Protein AF-A0AAD3TRL3-F1 (afdb_monomer_lite)

Structure (mmCIF, N/CA/C/O backbone):
data_AF-A0AAD3TRL3-F1
#
_entry.id   AF-A0AAD3TRL3-F1
#
loop_
_atom_site.group_PDB
_atom_site.id
_atom_site.type_symbol
_atom_site.label_atom_id
_atom_site.label_alt_id
_atom_site.label_comp_id
_atom_site.label_asym_id
_atom_site.label_entity_id
_atom_site.label_seq_id
_atom_site.pdbx_PDB_ins_code
_atom_site.Cartn_x
_atom_site.Cartn_y
_atom_site.Cartn_z
_atom_site.occupancy
_atom_site.B_iso_or_equiv
_atom_site.auth_seq_id
_atom_site.auth_comp_id
_atom_site.auth_asym_id
_atom_site.auth_atom_id
_atom_site.pdbx_PDB_model_num
ATOM 1 N N . MET A 1 1 ? -57.916 -30.148 56.563 1.00 37.44 1 MET A N 1
ATOM 2 C CA . MET A 1 1 ? -56.768 -29.322 56.987 1.00 37.44 1 MET A CA 1
ATOM 3 C C . MET A 1 1 ? -55.499 -30.075 56.604 1.00 37.44 1 MET A C 1
ATOM 5 O O . MET A 1 1 ? -55.131 -30.997 57.308 1.00 37.44 1 MET A O 1
ATOM 9 N N . PHE A 1 2 ? -54.925 -29.767 55.439 1.00 32.53 2 PHE A N 1
ATOM 10 C CA . PHE A 1 2 ? -53.615 -30.240 54.969 1.00 32.53 2 PHE A CA 1
ATOM 11 C C . PHE A 1 2 ? -53.083 -29.178 53.992 1.00 32.53 2 PHE A C 1
ATOM 13 O O . PHE A 1 2 ? -53.776 -28.822 53.044 1.00 32.53 2 PHE A O 1
ATOM 20 N N . ILE A 1 3 ? -51.896 -28.642 54.264 1.00 34.31 3 ILE A N 1
ATOM 21 C CA . ILE A 1 3 ? -51.102 -27.717 53.433 1.00 34.31 3 ILE A CA 1
ATOM 22 C C . ILE A 1 3 ? -49.631 -28.107 53.704 1.00 34.31 3 ILE A C 1
ATOM 24 O O . ILE A 1 3 ? -49.342 -28.392 54.867 1.00 34.31 3 ILE A O 1
ATOM 28 N N . PRO A 1 4 ? -48.658 -28.015 52.774 1.00 45.50 4 PRO A N 1
ATOM 29 C CA . PRO A 1 4 ? -48.630 -28.290 51.330 1.00 45.50 4 PRO A CA 1
ATOM 30 C C . PRO A 1 4 ? -47.420 -29.202 50.963 1.00 45.50 4 PRO A C 1
ATOM 32 O O . PRO A 1 4 ? -46.611 -29.558 51.814 1.00 45.50 4 PRO A O 1
ATOM 35 N N . LEU A 1 5 ? -47.205 -29.498 49.679 1.00 34.44 5 LEU A N 1
ATOM 36 C CA . LEU A 1 5 ? -45.853 -29.767 49.164 1.00 34.44 5 LEU A CA 1
ATOM 37 C C . LEU A 1 5 ? -45.704 -29.023 47.837 1.00 34.44 5 LEU A C 1
ATOM 39 O O . LEU A 1 5 ? -46.298 -29.387 46.826 1.00 34.44 5 LEU A O 1
ATOM 43 N N . ALA A 1 6 ? -44.978 -27.907 47.897 1.00 41.44 6 ALA A N 1
ATOM 44 C CA . ALA A 1 6 ? -44.606 -27.105 46.745 1.00 41.44 6 ALA A CA 1
ATOM 45 C C . ALA A 1 6 ? -43.582 -27.882 45.907 1.00 41.44 6 ALA A C 1
ATOM 47 O O . ALA A 1 6 ? -42.543 -28.301 46.419 1.00 41.44 6 ALA A O 1
ATOM 48 N N . ALA A 1 7 ? -43.884 -28.080 44.626 1.00 40.66 7 ALA A N 1
ATOM 49 C CA . ALA A 1 7 ? -42.923 -28.591 43.661 1.00 40.66 7 ALA A CA 1
ATOM 50 C C . ALA A 1 7 ? -41.837 -27.526 43.402 1.00 40.66 7 ALA A C 1
ATOM 52 O O . ALA A 1 7 ? -42.167 -26.339 43.303 1.00 40.66 7 ALA A O 1
ATOM 53 N N . PRO A 1 8 ? -40.554 -27.909 43.296 1.00 41.41 8 PRO A N 1
ATOM 54 C CA . PRO A 1 8 ? -39.487 -26.961 43.029 1.00 41.41 8 PRO A CA 1
ATOM 55 C C . PRO A 1 8 ? -39.583 -26.418 41.599 1.00 41.41 8 PRO A C 1
ATOM 57 O O . PRO A 1 8 ? -39.759 -27.159 40.632 1.00 41.41 8 PRO A O 1
ATOM 60 N N . LEU A 1 9 ? -39.440 -25.096 41.502 1.00 37.06 9 LEU A N 1
ATOM 61 C CA . LEU A 1 9 ? -39.221 -24.325 40.284 1.00 37.06 9 LEU A CA 1
ATOM 62 C C . LEU A 1 9 ? -38.060 -24.919 39.474 1.00 37.06 9 LEU A C 1
ATOM 64 O O . LEU A 1 9 ? -36.899 -24.790 39.858 1.00 37.06 9 LEU A O 1
ATOM 68 N N . MET A 1 10 ? -38.363 -25.507 38.319 1.00 36.47 10 MET A N 1
ATOM 69 C CA . MET A 1 10 ? -37.378 -25.675 37.253 1.00 36.47 10 MET A CA 1
ATOM 70 C C . MET A 1 10 ? -37.269 -24.336 36.524 1.00 36.47 10 MET A C 1
ATOM 72 O O . MET A 1 10 ? -37.996 -24.065 35.571 1.00 36.47 10 MET A O 1
ATOM 76 N N . LEU A 1 11 ? -36.384 -23.470 37.021 1.00 36.22 11 LEU A N 1
ATOM 77 C CA . LEU A 1 11 ? -35.902 -22.319 36.268 1.00 36.22 11 LEU A CA 1
ATOM 78 C C . LEU A 1 11 ? -35.070 -22.882 35.107 1.00 36.22 11 LEU A C 1
ATOM 80 O O . LEU A 1 11 ? -33.896 -23.211 35.268 1.00 36.22 11 LEU A O 1
ATOM 84 N N . THR A 1 12 ? -35.680 -23.062 33.938 1.00 38.38 12 THR A N 1
ATOM 85 C CA . THR A 1 12 ? -34.919 -23.294 32.712 1.00 38.38 12 THR A CA 1
ATOM 86 C C . THR A 1 12 ? -34.130 -22.022 32.442 1.00 38.38 12 THR A C 1
ATOM 88 O O . THR A 1 12 ? -34.693 -21.022 31.994 1.00 38.38 12 THR A O 1
ATOM 91 N N . ALA A 1 13 ? -32.841 -22.038 32.778 1.00 37.88 13 ALA A N 1
ATOM 92 C CA . ALA A 1 13 ? -31.906 -21.020 32.340 1.00 37.88 13 ALA A CA 1
ATOM 93 C C . ALA A 1 13 ? -32.006 -20.938 30.813 1.00 37.88 13 ALA A C 1
ATOM 95 O O . ALA A 1 13 ? -31.720 -21.911 30.112 1.00 37.88 13 ALA A O 1
ATOM 96 N N . ALA A 1 14 ? -32.468 -19.796 30.305 1.00 37.62 14 ALA A N 1
ATOM 97 C CA . ALA A 1 14 ? -32.306 -19.482 28.899 1.00 37.62 14 ALA A CA 1
ATOM 98 C C . ALA A 1 14 ? -30.806 -19.606 28.577 1.00 37.62 14 ALA A C 1
ATOM 100 O O . ALA A 1 14 ? -29.992 -19.133 29.381 1.00 37.62 14 ALA A O 1
ATOM 101 N N . PRO A 1 15 ? -30.410 -20.248 27.461 1.00 39.62 15 PRO A N 1
ATOM 102 C CA . PRO A 1 15 ? -29.026 -20.176 27.017 1.00 39.62 15 PRO A CA 1
ATOM 103 C C . PRO A 1 15 ? -28.671 -18.693 26.944 1.00 39.62 15 PRO A C 1
ATOM 105 O O . PRO A 1 15 ? -29.421 -17.916 26.349 1.00 39.62 15 PRO A O 1
ATOM 108 N N . SER A 1 16 ? -27.599 -18.290 27.633 1.00 41.31 16 SER A N 1
ATOM 109 C CA . SER A 1 16 ? -27.167 -16.901 27.620 1.00 41.31 16 SER A CA 1
ATOM 110 C C . SER A 1 16 ? -26.928 -16.520 26.167 1.00 41.31 16 SER A C 1
ATOM 112 O O . SER A 1 16 ? -25.992 -16.981 25.515 1.00 41.31 16 SER A O 1
ATOM 114 N N . SER A 1 17 ? -27.826 -15.704 25.627 1.00 40.84 17 SER A N 1
ATOM 115 C CA . SER A 1 17 ? -27.635 -15.052 24.347 1.00 40.84 17 SER A CA 1
ATOM 116 C C . SER A 1 17 ? -26.591 -13.967 24.577 1.00 40.84 17 SER A C 1
ATOM 118 O O . SER A 1 17 ? -26.915 -12.787 24.711 1.00 40.84 17 SER A O 1
ATOM 120 N N . GLY A 1 18 ? -25.333 -14.388 24.726 1.00 46.50 18 GLY A N 1
ATOM 121 C CA . GLY A 1 18 ? -24.208 -13.486 24.567 1.00 46.50 18 GLY A CA 1
ATOM 122 C C . GLY A 1 18 ? -24.355 -12.770 23.223 1.00 46.50 18 GLY A C 1
ATOM 123 O O . GLY A 1 18 ? -24.943 -13.340 22.294 1.00 46.50 18 GLY A O 1
ATOM 124 N N . PRO A 1 19 ? -23.884 -11.517 23.111 1.00 55.59 19 PRO A N 1
ATOM 125 C CA . PRO A 1 19 ? -23.863 -10.841 21.826 1.00 55.59 19 PRO A CA 1
ATOM 126 C C . PRO A 1 19 ? -23.201 -11.769 20.794 1.00 55.59 19 PRO A C 1
ATOM 128 O O . PRO A 1 19 ? -22.220 -12.443 21.131 1.00 55.59 19 PRO A O 1
ATOM 131 N N . PRO A 1 20 ? -23.774 -11.884 19.583 1.00 60.44 20 PRO A N 1
ATOM 132 C CA . PRO A 1 20 ? -23.264 -12.794 18.570 1.00 60.44 20 PRO A CA 1
ATOM 133 C C . PRO A 1 20 ? -21.769 -12.533 18.340 1.00 60.44 20 PRO A C 1
ATOM 135 O O . PRO A 1 20 ? -21.346 -11.374 18.380 1.00 60.44 20 PRO A O 1
ATOM 138 N N . PRO A 1 21 ? -20.959 -13.585 18.123 1.00 69.69 21 PRO A N 1
ATOM 139 C CA . PRO A 1 21 ? -19.533 -13.415 17.893 1.00 69.69 21 PRO A CA 1
ATOM 140 C C . PRO A 1 21 ? -19.322 -12.502 16.686 1.00 69.69 21 PRO A C 1
ATOM 142 O O . PRO A 1 21 ? -19.983 -12.658 15.654 1.00 69.69 21 PRO A O 1
ATOM 145 N N . LEU A 1 22 ? -18.410 -11.541 16.819 1.00 80.31 22 LEU A N 1
ATOM 146 C CA . LEU A 1 22 ? -18.089 -10.654 15.711 1.00 80.31 22 LEU A CA 1
ATOM 147 C C . LEU A 1 22 ? -17.456 -11.426 14.561 1.00 80.31 22 LEU A C 1
ATOM 149 O O . LEU A 1 22 ? -16.714 -12.388 14.785 1.00 80.31 22 LEU A O 1
ATOM 153 N N . PRO A 1 23 ? -17.713 -10.997 13.318 1.00 86.75 23 PRO A N 1
ATOM 154 C CA . PRO A 1 23 ? -16.995 -11.544 12.191 1.00 86.75 23 PRO A CA 1
ATOM 155 C C . PRO A 1 23 ? -15.512 -11.181 12.311 1.00 86.75 23 PRO A C 1
ATOM 157 O O . PRO A 1 23 ? -15.154 -10.070 12.700 1.00 86.75 23 PRO A O 1
ATOM 160 N N . LYS A 1 24 ? -14.646 -12.105 11.888 1.00 89.81 24 LYS A N 1
ATOM 161 C CA . LYS A 1 24 ? -13.195 -11.874 11.771 1.00 89.81 24 LYS A CA 1
ATOM 162 C C . LYS A 1 24 ? -12.842 -10.721 10.824 1.00 89.81 24 LYS A C 1
ATOM 164 O O . LYS A 1 24 ? -11.759 -10.154 10.922 1.00 89.81 24 LYS A O 1
ATOM 169 N N . ASN A 1 25 ? -13.768 -10.390 9.923 1.00 92.62 25 ASN A N 1
ATOM 170 C CA . ASN A 1 25 ? -13.623 -9.362 8.904 1.00 92.62 25 ASN A CA 1
ATOM 171 C C . ASN A 1 25 ? -14.636 -8.249 9.161 1.00 92.62 25 ASN A C 1
ATOM 173 O O . ASN A 1 25 ? -15.844 -8.467 9.047 1.00 92.62 25 ASN A O 1
ATOM 177 N N . ILE A 1 26 ? -14.139 -7.056 9.464 1.00 93.06 26 ILE A N 1
ATOM 178 C CA . ILE A 1 26 ? -14.956 -5.887 9.786 1.00 93.06 26 ILE A CA 1
ATOM 179 C C . ILE A 1 26 ? -14.782 -4.844 8.692 1.00 93.06 26 ILE A C 1
ATOM 181 O O . ILE A 1 26 ? -13.661 -4.543 8.283 1.00 93.06 26 ILE A O 1
ATOM 185 N N . LYS A 1 27 ? -15.904 -4.293 8.222 1.00 92.81 27 LYS A N 1
ATOM 186 C CA . LYS A 1 27 ? -15.935 -3.220 7.226 1.00 92.81 27 LYS A CA 1
ATOM 187 C C . LYS A 1 27 ? -16.691 -2.017 7.772 1.00 92.81 27 LYS A C 1
ATOM 189 O O . LYS A 1 27 ? -17.836 -2.159 8.197 1.00 92.81 27 LYS A O 1
ATOM 194 N N . ILE A 1 28 ? -16.066 -0.849 7.705 1.00 90.69 28 ILE A N 1
ATOM 195 C CA . ILE A 1 28 ? -16.635 0.442 8.076 1.00 90.69 28 ILE A CA 1
ATOM 196 C C . ILE A 1 28 ? -16.923 1.210 6.791 1.00 90.69 28 ILE A C 1
ATOM 198 O O . ILE A 1 28 ? -16.008 1.682 6.126 1.00 90.69 28 ILE A O 1
ATOM 202 N N . LYS A 1 29 ? -18.203 1.291 6.435 1.00 88.50 29 LYS A N 1
ATOM 203 C CA . LYS A 1 29 ? -18.734 2.012 5.269 1.00 88.50 29 LYS A CA 1
ATOM 204 C C . LYS A 1 29 ? -19.818 3.027 5.652 1.00 88.50 29 LYS A C 1
ATOM 206 O O . LYS A 1 29 ? -20.514 3.536 4.785 1.00 88.50 29 LYS A O 1
ATOM 211 N N . THR A 1 30 ? -20.046 3.243 6.946 1.00 88.38 30 THR A N 1
ATOM 212 C CA . THR A 1 30 ? -21.052 4.179 7.465 1.00 88.38 30 THR A CA 1
ATOM 213 C C . THR A 1 30 ? -20.606 4.730 8.814 1.00 88.38 30 THR A C 1
ATOM 215 O O . THR A 1 30 ? -19.905 4.047 9.567 1.00 88.38 30 THR A O 1
ATOM 218 N N . ILE A 1 31 ? -21.073 5.933 9.152 1.00 87.44 31 ILE A N 1
ATOM 219 C CA . ILE A 1 31 ? -20.816 6.567 10.454 1.00 87.44 31 ILE A CA 1
ATOM 220 C C . ILE A 1 31 ? -21.356 5.698 11.601 1.00 87.44 31 ILE A C 1
ATOM 222 O O . ILE A 1 31 ? -20.687 5.497 12.611 1.00 87.44 31 ILE A O 1
ATOM 226 N N . SER A 1 32 ? -22.533 5.088 11.432 1.00 88.88 32 SER A N 1
ATOM 227 C CA . SER A 1 32 ? -23.116 4.209 12.454 1.00 88.88 32 SER A CA 1
ATOM 228 C C . SER A 1 32 ? -22.245 2.984 12.749 1.00 88.88 32 SER A C 1
ATOM 230 O O . SER A 1 32 ? -22.158 2.560 13.899 1.00 88.88 32 SER A O 1
ATOM 232 N N . GLN A 1 33 ? -21.567 2.425 11.738 1.00 91.12 33 GLN A N 1
ATOM 233 C CA . GLN A 1 33 ? -20.590 1.354 11.954 1.00 91.12 33 GLN A CA 1
ATOM 234 C C . GLN A 1 33 ? -19.375 1.871 12.723 1.00 91.12 33 GLN A C 1
ATOM 236 O O . GLN A 1 33 ? -18.961 1.232 13.686 1.00 91.12 33 GLN A O 1
ATOM 241 N N . TRP A 1 34 ? -18.835 3.033 12.346 1.00 90.69 34 TRP A N 1
ATOM 242 C CA . TRP A 1 34 ? -17.724 3.652 13.070 1.00 90.69 34 TRP A CA 1
ATOM 243 C C . TRP A 1 34 ? -18.048 3.830 14.559 1.00 90.69 34 TRP A C 1
ATOM 245 O O . TRP A 1 34 ? -17.314 3.336 15.417 1.00 90.69 34 TRP A O 1
ATOM 255 N N . GLN A 1 35 ? -19.193 4.441 14.870 1.00 88.69 35 GLN A N 1
ATOM 256 C CA . GLN A 1 35 ? -19.653 4.635 16.244 1.00 88.69 35 GLN A CA 1
ATOM 257 C C . GLN A 1 35 ? -19.850 3.303 16.981 1.00 88.69 35 GLN A C 1
ATOM 259 O O . GLN A 1 35 ? -19.384 3.155 18.107 1.00 88.69 35 GLN A O 1
ATOM 264 N N . TYR A 1 36 ? -20.480 2.306 16.357 1.00 88.19 36 TYR A N 1
ATOM 265 C CA . TYR A 1 36 ? -20.709 1.004 16.989 1.00 88.19 36 TYR A CA 1
ATOM 266 C C . TYR A 1 36 ? -19.404 0.319 17.435 1.00 88.19 36 TYR A C 1
ATOM 268 O O . TYR A 1 36 ? -19.327 -0.234 18.531 1.00 88.19 36 TYR A O 1
ATOM 276 N N . TYR A 1 37 ? -18.358 0.375 16.611 1.00 89.44 37 TYR A N 1
ATOM 277 C CA . TYR A 1 37 ? -17.104 -0.323 16.893 1.00 89.44 37 TYR A CA 1
ATOM 278 C C . TYR A 1 37 ? -16.120 0.479 17.754 1.00 89.44 37 TYR A C 1
ATOM 280 O O . TYR A 1 37 ? -15.463 -0.099 18.622 1.00 89.44 37 TYR A O 1
ATOM 288 N N . PHE A 1 38 ? -16.014 1.791 17.525 1.00 88.50 38 PHE A N 1
ATOM 289 C CA . PHE A 1 38 ? -14.912 2.612 18.039 1.00 88.50 38 PHE A CA 1
ATOM 290 C C . PHE A 1 38 ? -15.318 3.674 19.065 1.00 88.50 38 PHE A C 1
ATOM 292 O O . PHE A 1 38 ? -14.424 4.314 19.632 1.00 88.50 38 PHE A O 1
ATOM 299 N N . ASN A 1 39 ? -16.619 3.857 19.337 1.00 83.50 39 ASN A N 1
ATOM 300 C CA . ASN A 1 39 ? -17.079 4.811 20.349 1.00 83.50 39 ASN A CA 1
ATOM 301 C C . ASN A 1 39 ? -16.390 4.566 21.698 1.00 83.50 39 ASN A C 1
ATOM 303 O O . ASN A 1 39 ? -16.223 3.434 22.125 1.00 83.50 39 ASN A O 1
ATOM 307 N N . TYR A 1 40 ? -16.010 5.630 22.392 1.00 76.06 40 TYR A N 1
ATOM 308 C CA . TYR A 1 40 ? -15.258 5.536 23.641 1.00 76.06 40 TYR A CA 1
ATOM 309 C C . TYR A 1 40 ? -15.989 4.857 24.803 1.00 76.06 40 TYR A C 1
ATOM 311 O O . TYR A 1 40 ? -15.356 4.164 25.584 1.00 76.06 40 TYR A O 1
ATOM 319 N N . ASN A 1 41 ? -17.301 5.058 24.921 1.00 74.06 41 ASN A N 1
ATOM 320 C CA . ASN A 1 41 ? -18.080 4.608 26.076 1.00 74.06 41 ASN A CA 1
ATOM 321 C C . ASN A 1 41 ? -18.715 3.228 25.865 1.00 74.06 41 ASN A C 1
ATOM 323 O O . ASN A 1 41 ? -19.043 2.544 26.830 1.00 74.06 41 ASN A O 1
ATOM 327 N N . TYR A 1 42 ? -18.980 2.857 24.612 1.00 72.38 42 TYR A N 1
ATOM 328 C CA . TYR A 1 42 ? -19.706 1.627 24.275 1.00 72.38 42 TYR A CA 1
ATOM 329 C C . TYR A 1 42 ? -19.155 0.909 23.040 1.00 72.38 42 TYR A C 1
ATOM 331 O O . TYR A 1 42 ? -19.766 -0.045 22.558 1.00 72.38 42 TYR A O 1
ATOM 339 N N . GLY A 1 43 ? -18.024 1.369 22.506 1.00 80.06 43 GLY A N 1
ATOM 340 C CA . GLY A 1 43 ? -17.397 0.774 21.338 1.00 80.06 43 GLY A CA 1
ATOM 341 C C . GLY A 1 43 ? -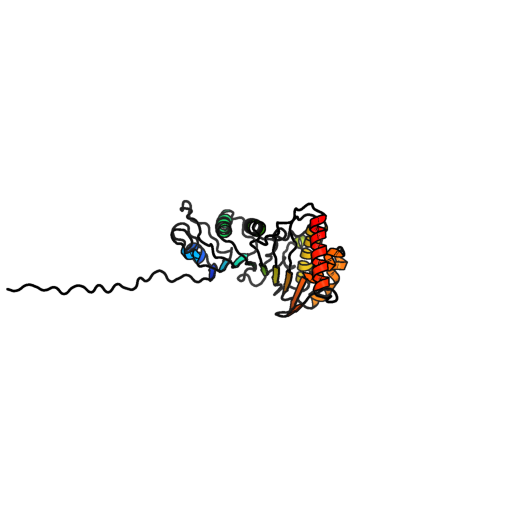16.989 -0.660 21.617 1.00 80.06 43 GLY A C 1
ATOM 342 O O . GLY A 1 43 ? -16.350 -0.980 22.616 1.00 80.06 43 GLY A O 1
ATOM 343 N N . VAL A 1 44 ? -17.338 -1.532 20.686 1.00 84.06 44 VAL A N 1
ATOM 344 C CA . VAL A 1 44 ? -17.137 -2.977 20.802 1.00 84.06 44 VAL A CA 1
ATOM 345 C C . VAL A 1 44 ? -15.656 -3.391 20.865 1.00 84.06 44 VAL A C 1
ATOM 347 O O . VAL A 1 44 ? -15.335 -4.492 21.320 1.00 84.06 44 VAL A O 1
ATOM 350 N N . PHE A 1 45 ? -14.745 -2.520 20.426 1.00 88.12 45 PHE A N 1
ATOM 351 C CA . PHE A 1 45 ? -13.298 -2.750 20.481 1.00 88.12 45 PHE A CA 1
ATOM 352 C C . PHE A 1 45 ? -12.594 -2.047 21.647 1.00 88.12 45 PHE A C 1
ATOM 354 O O . PHE A 1 45 ? -11.368 -2.140 21.745 1.00 88.12 45 PHE A O 1
ATOM 361 N N . ARG A 1 46 ? -13.327 -1.333 22.509 1.00 85.94 46 ARG A N 1
ATOM 362 C CA . ARG A 1 46 ? -12.786 -0.635 23.683 1.00 85.94 46 ARG A CA 1
ATOM 363 C C . ARG A 1 46 ? -12.814 -1.542 24.909 1.00 85.94 46 ARG A C 1
ATOM 365 O O . ARG A 1 46 ? -13.802 -2.221 25.146 1.00 85.94 46 ARG A O 1
ATOM 372 N N . ALA A 1 47 ? -11.757 -1.556 25.716 1.00 70.56 47 ALA A N 1
ATOM 373 C CA . ALA A 1 47 ? -11.743 -2.336 26.958 1.00 70.56 47 ALA A CA 1
ATOM 374 C C . ALA A 1 47 ? -12.709 -1.744 28.004 1.00 70.56 47 ALA A C 1
ATOM 376 O O . ALA A 1 47 ? -12.453 -0.621 28.400 1.00 70.56 47 ALA A O 1
ATOM 377 N N . PRO A 1 48 ? -13.685 -2.501 28.553 1.00 69.88 48 PRO A N 1
ATOM 378 C CA . PRO A 1 48 ? -13.577 -3.941 28.810 1.00 69.88 48 PRO A CA 1
ATOM 379 C C . PRO A 1 48 ? -14.127 -4.864 27.711 1.00 69.88 48 PRO A C 1
ATOM 381 O O . PRO A 1 48 ? -13.969 -6.081 27.820 1.00 69.88 48 PRO A O 1
ATOM 384 N N . ALA A 1 49 ? -14.731 -4.333 26.646 1.00 70.81 49 ALA A N 1
ATOM 385 C CA . ALA A 1 49 ? -15.118 -5.112 25.473 1.00 70.81 49 ALA A CA 1
ATOM 386 C C . ALA A 1 49 ? -13.864 -5.498 24.660 1.00 70.81 49 ALA A C 1
ATOM 388 O O . ALA A 1 49 ? -13.382 -4.798 23.776 1.00 70.81 49 ALA A O 1
ATOM 389 N N . ASN A 1 50 ? -13.301 -6.667 24.961 1.00 72.12 50 ASN A N 1
ATOM 390 C CA . ASN A 1 50 ? -12.136 -7.225 24.267 1.00 72.12 50 ASN A CA 1
ATOM 391 C C . ASN A 1 50 ? -12.495 -7.950 22.957 1.00 72.12 50 ASN A C 1
ATOM 393 O O . ASN A 1 50 ? -11.727 -8.779 22.472 1.00 72.12 50 ASN A O 1
ATOM 397 N N . GLN A 1 51 ? -13.657 -7.666 22.373 1.00 80.50 51 GLN A N 1
ATOM 398 C CA . GLN A 1 51 ? -14.186 -8.444 21.254 1.00 80.50 51 GLN A CA 1
ATOM 399 C C . GLN A 1 51 ? -13.422 -8.186 19.943 1.00 80.50 51 GLN A C 1
ATOM 401 O O . GLN A 1 51 ? -13.465 -9.002 19.025 1.00 80.50 51 GLN A O 1
ATOM 406 N N . GLY A 1 52 ? -12.642 -7.101 19.886 1.00 81.88 52 GLY A N 1
ATOM 407 C CA . GLY A 1 52 ? -11.680 -6.839 18.813 1.00 81.88 52 GLY A CA 1
ATOM 408 C C . GLY A 1 52 ? -10.470 -7.788 18.799 1.00 81.88 52 GLY A C 1
ATOM 409 O O . GLY A 1 52 ? -9.722 -7.804 17.823 1.00 81.88 52 GLY A O 1
ATOM 410 N N . ALA A 1 53 ? -10.294 -8.628 19.831 1.00 85.38 53 ALA A N 1
ATOM 411 C CA . ALA A 1 53 ? -9.205 -9.606 19.923 1.00 85.38 53 ALA A CA 1
ATOM 412 C C . ALA A 1 53 ? -9.173 -10.609 18.765 1.00 85.38 53 ALA A C 1
ATOM 414 O O . ALA A 1 53 ? -8.108 -11.127 18.442 1.00 85.38 53 ALA A O 1
ATOM 415 N N . GLU A 1 54 ? -10.332 -10.902 18.176 1.00 88.50 54 GLU A N 1
ATOM 416 C CA . GLU A 1 54 ? -10.500 -11.929 17.143 1.00 88.50 54 GLU A CA 1
ATOM 417 C C . GLU A 1 54 ? -10.631 -11.349 15.728 1.00 88.50 54 GLU A C 1
ATOM 419 O O . GLU A 1 54 ? -10.806 -12.099 14.769 1.00 88.50 54 GLU A O 1
ATOM 424 N N . VAL A 1 55 ? -10.542 -10.024 15.578 1.00 91.31 55 VAL A N 1
ATOM 425 C CA . VAL A 1 55 ? -10.586 -9.377 14.264 1.00 91.31 55 VAL A CA 1
ATOM 426 C C . VAL A 1 55 ? -9.243 -9.582 13.569 1.00 91.31 55 VAL A C 1
ATOM 428 O O . VAL A 1 55 ? -8.196 -9.192 14.082 1.00 91.31 55 VAL A O 1
ATOM 431 N N . GLU A 1 56 ? -9.286 -10.189 12.387 1.00 93.38 56 GLU A N 1
ATOM 432 C CA . GLU A 1 56 ? -8.118 -10.469 11.548 1.00 93.38 56 GLU A CA 1
ATOM 433 C C . GLU A 1 56 ? -7.996 -9.444 10.415 1.00 93.38 56 GLU A C 1
ATOM 435 O O . GLU A 1 56 ? -6.886 -9.037 10.066 1.00 93.38 56 GLU A O 1
ATOM 440 N N . GLN A 1 57 ? -9.134 -8.978 9.886 1.00 95.12 57 GLN A N 1
ATOM 441 C CA . GLN A 1 57 ? -9.187 -7.982 8.823 1.00 95.12 57 GLN A CA 1
ATOM 442 C C . GLN A 1 57 ? -10.048 -6.786 9.222 1.00 95.12 57 GLN A C 1
ATOM 444 O O . GLN A 1 57 ? -11.224 -6.929 9.570 1.00 95.12 57 GLN A O 1
ATOM 449 N N . LEU A 1 58 ? -9.476 -5.595 9.071 1.00 94.88 58 LEU A N 1
ATOM 450 C CA . LEU A 1 58 ? -10.156 -4.328 9.294 1.00 94.88 58 LEU A CA 1
ATOM 451 C C . LEU A 1 58 ? -10.129 -3.500 8.014 1.00 94.88 58 LEU A C 1
ATOM 453 O O . LEU A 1 58 ? -9.080 -3.314 7.410 1.00 94.88 58 LEU A O 1
ATOM 457 N N . ASP A 1 59 ? -11.291 -3.030 7.587 1.00 93.62 59 ASP A N 1
ATOM 458 C CA . ASP A 1 59 ? -11.474 -2.303 6.337 1.00 93.62 59 ASP A CA 1
ATOM 459 C C . ASP A 1 59 ? -12.225 -1.001 6.623 1.00 93.62 59 ASP A C 1
ATOM 461 O O . ASP A 1 59 ? -13.405 -1.030 6.970 1.00 93.62 59 ASP A O 1
ATOM 465 N N . ILE A 1 60 ? -11.523 0.126 6.543 1.00 90.69 60 ILE A N 1
ATOM 466 C CA . ILE A 1 60 ? -12.007 1.442 6.961 1.00 90.69 60 ILE A CA 1
ATOM 467 C C . ILE A 1 60 ? -12.106 2.340 5.745 1.00 90.69 60 ILE A C 1
ATOM 469 O O . ILE A 1 60 ? -11.115 2.589 5.065 1.00 90.69 60 ILE A O 1
ATOM 473 N N . ASP A 1 61 ? -13.290 2.875 5.504 1.00 86.75 61 ASP A N 1
ATOM 474 C CA . ASP A 1 61 ? -13.454 4.006 4.610 1.00 86.75 61 ASP A CA 1
ATOM 475 C C . ASP A 1 61 ? -13.378 5.308 5.416 1.00 86.75 61 ASP A C 1
ATOM 477 O O . ASP A 1 61 ? -14.171 5.543 6.336 1.00 86.75 61 ASP A O 1
ATOM 481 N N . ILE A 1 62 ? -12.365 6.122 5.098 1.00 82.38 62 ILE A N 1
ATOM 482 C CA . ILE A 1 62 ? -12.023 7.335 5.846 1.00 82.38 62 ILE A CA 1
ATOM 483 C C . ILE A 1 62 ? -13.185 8.340 5.840 1.00 82.38 62 ILE A C 1
ATOM 485 O O . ILE A 1 62 ? -13.355 9.084 6.811 1.00 82.38 62 ILE A O 1
ATOM 489 N N . ALA A 1 63 ? -14.039 8.323 4.810 1.00 79.31 63 ALA A N 1
ATOM 490 C CA . ALA A 1 63 ? -15.189 9.217 4.712 1.00 79.31 63 ALA A CA 1
ATOM 491 C C . ALA A 1 63 ? -16.155 9.082 5.903 1.00 79.31 63 ALA A C 1
ATOM 493 O O . ALA A 1 63 ? -16.853 10.039 6.232 1.00 79.31 63 ALA A O 1
ATOM 494 N N . TYR A 1 64 ? -16.158 7.935 6.588 1.00 84.94 64 TYR A N 1
ATOM 495 C CA . TYR A 1 64 ? -17.092 7.627 7.673 1.00 84.94 64 TYR A CA 1
ATOM 496 C C . TYR A 1 64 ? -16.484 7.690 9.077 1.00 84.94 64 TYR A C 1
ATOM 498 O O . TYR A 1 64 ? -17.127 7.273 10.041 1.00 84.94 64 TYR A O 1
ATOM 506 N N . ILE A 1 65 ? -15.260 8.204 9.203 1.00 85.31 65 ILE A N 1
ATOM 507 C CA . ILE A 1 65 ? -14.648 8.512 10.498 1.00 85.31 65 ILE A CA 1
ATOM 508 C C . ILE A 1 65 ? -15.322 9.755 11.066 1.00 85.31 65 ILE A C 1
ATOM 510 O O . ILE A 1 65 ? -15.364 10.780 10.391 1.00 85.31 65 ILE A O 1
ATOM 514 N N . GLU A 1 66 ? -15.817 9.680 12.297 1.00 84.50 66 GLU A N 1
ATOM 515 C CA . GLU A 1 66 ? -16.512 10.788 12.955 1.00 84.50 66 GLU A CA 1
ATOM 516 C C . GLU A 1 66 ? -15.888 11.088 14.326 1.00 84.50 66 GLU A C 1
ATOM 518 O O . GLU A 1 66 ? -15.590 10.135 15.070 1.00 84.50 66 GLU A O 1
ATOM 523 N N . PRO A 1 67 ? -15.704 12.381 14.671 1.00 75.88 67 PRO A N 1
ATOM 524 C CA . PRO A 1 67 ? -15.281 12.770 16.002 1.00 75.88 67 PRO A CA 1
ATOM 525 C C . PRO A 1 67 ? -16.348 12.419 17.041 1.00 75.88 67 PRO A C 1
ATOM 527 O O . PRO A 1 67 ? -17.547 12.388 16.766 1.00 75.88 67 PRO A O 1
ATOM 530 N N . GLN A 1 68 ? -15.911 12.100 18.254 1.00 70.50 68 GLN A N 1
ATOM 531 C CA . GLN A 1 68 ? -16.808 11.721 19.340 1.00 70.50 68 GLN A CA 1
ATOM 532 C C . GLN A 1 68 ? -17.214 12.938 20.174 1.00 70.50 68 GLN A C 1
ATOM 534 O O . GLN A 1 68 ? -16.571 13.983 20.155 1.00 70.50 68 GLN A O 1
ATOM 539 N N . ALA A 1 69 ? -18.283 12.785 20.961 1.00 67.75 69 ALA A N 1
ATOM 540 C CA . ALA A 1 69 ? -18.708 13.827 21.886 1.00 67.75 69 ALA A CA 1
ATOM 541 C C . ALA A 1 69 ? -17.586 14.166 22.898 1.00 67.75 69 ALA A C 1
ATOM 543 O O . ALA A 1 69 ? -16.976 13.250 23.468 1.00 67.75 69 ALA A O 1
ATOM 544 N N . PRO A 1 70 ? -17.328 15.459 23.168 1.00 62.66 70 PRO A N 1
ATOM 545 C CA . PRO A 1 70 ? -16.256 15.879 24.063 1.00 62.66 70 PRO A CA 1
ATOM 546 C C . PRO A 1 70 ? -16.443 15.321 25.483 1.00 62.66 70 PRO A C 1
ATOM 548 O O . PRO A 1 70 ? -17.529 15.390 26.057 1.00 62.66 70 PRO A O 1
ATOM 551 N N . GLY A 1 71 ? -15.359 14.791 26.063 1.00 63.91 71 GLY A N 1
ATOM 552 C CA . GLY A 1 71 ? -15.318 14.307 27.452 1.00 63.91 71 GLY A CA 1
ATOM 553 C C . GLY A 1 71 ? -15.514 12.799 27.653 1.00 63.91 71 GLY A C 1
ATOM 554 O O . GLY A 1 71 ? -15.587 12.355 28.798 1.00 63.91 71 GLY A O 1
ATOM 555 N N . ALA A 1 72 ? -15.585 12.000 26.586 1.00 66.38 72 ALA A N 1
ATOM 556 C CA . ALA A 1 72 ? -15.651 10.546 26.710 1.00 66.38 72 ALA A CA 1
ATOM 557 C C . ALA A 1 72 ? -14.328 9.940 27.224 1.00 66.38 72 ALA A C 1
ATOM 559 O O . ALA A 1 72 ? -13.235 10.429 26.919 1.00 66.38 72 ALA A O 1
ATOM 560 N N . ALA A 1 73 ? -14.421 8.873 28.022 1.00 65.06 73 ALA A N 1
ATOM 561 C CA . ALA A 1 73 ? -13.248 8.217 28.589 1.00 65.06 73 ALA A CA 1
ATOM 562 C C . ALA A 1 73 ? -12.472 7.466 27.496 1.00 65.06 73 ALA A C 1
ATOM 564 O O . ALA A 1 73 ? -13.026 6.615 26.806 1.00 65.06 73 ALA A O 1
ATOM 565 N N . LYS A 1 74 ? -11.173 7.756 27.344 1.00 74.12 74 LYS A N 1
ATOM 566 C CA . LYS A 1 74 ? -10.309 7.068 26.371 1.00 74.12 74 LYS A CA 1
ATOM 567 C C . LYS A 1 74 ? -9.924 5.675 26.870 1.00 74.12 74 LYS A C 1
ATOM 569 O O . LYS A 1 74 ? -8.817 5.464 27.361 1.00 74.12 74 LYS A O 1
ATOM 574 N N . GLU A 1 75 ? -10.845 4.725 26.768 1.00 80.69 75 GLU A N 1
ATOM 575 C CA . GLU A 1 75 ? -10.531 3.308 26.957 1.00 80.69 75 GLU A CA 1
ATOM 576 C C . GLU A 1 75 ? -9.633 2.803 25.810 1.00 80.69 75 GLU A C 1
ATOM 578 O O . GLU A 1 75 ? -9.813 3.214 24.660 1.00 80.69 75 GLU A O 1
ATOM 583 N N . PRO A 1 76 ? -8.649 1.923 26.072 1.00 83.69 76 PRO A N 1
ATOM 584 C CA . PRO A 1 76 ? -7.742 1.450 25.035 1.00 83.69 76 PRO A CA 1
ATOM 585 C C . PRO A 1 76 ? -8.465 0.555 24.021 1.00 83.69 76 PRO A C 1
ATOM 587 O O . PRO A 1 76 ? -9.329 -0.248 24.384 1.00 83.69 76 PRO A O 1
ATOM 590 N N . LEU A 1 77 ? -8.071 0.663 22.750 1.00 88.12 77 LEU A N 1
ATOM 591 C CA . LEU A 1 77 ? -8.509 -0.255 21.698 1.00 88.12 77 LEU A CA 1
ATOM 592 C C . LEU A 1 77 ? -7.815 -1.611 21.823 1.00 88.12 77 LEU A C 1
ATOM 594 O O . LEU A 1 77 ? -6.613 -1.692 22.084 1.00 88.12 77 LEU A O 1
ATOM 598 N N . PHE A 1 78 ? -8.565 -2.678 21.558 1.00 87.50 78 PHE A N 1
ATOM 599 C CA . PHE A 1 78 ? -8.069 -4.046 21.595 1.00 87.50 78 PHE A CA 1
ATOM 600 C C . PHE A 1 78 ? -8.166 -4.703 20.213 1.00 87.50 78 PHE A C 1
ATOM 602 O O . PHE A 1 78 ? -9.132 -5.397 19.918 1.00 87.50 78 PHE A O 1
ATOM 609 N N . LEU A 1 79 ? -7.154 -4.481 19.364 1.00 90.75 79 LEU A N 1
ATOM 610 C CA . LEU A 1 79 ? -7.071 -5.010 17.988 1.00 90.75 79 LEU A CA 1
ATOM 611 C C . LEU A 1 79 ? -5.759 -5.784 17.700 1.00 90.75 79 LEU A C 1
ATOM 613 O O . LEU A 1 79 ? -5.093 -5.537 16.693 1.00 90.75 79 LEU A O 1
ATOM 617 N N . PRO A 1 80 ? -5.341 -6.727 18.568 1.00 89.62 80 PRO A N 1
ATOM 618 C CA . PRO A 1 80 ? -4.023 -7.357 18.484 1.00 89.62 80 PRO A CA 1
ATOM 619 C C . PRO A 1 80 ? -3.816 -8.289 17.279 1.00 89.62 80 PRO A C 1
ATOM 621 O O . PRO A 1 80 ? -2.664 -8.533 16.926 1.00 89.62 80 PRO A O 1
ATOM 624 N N . LYS A 1 81 ? -4.884 -8.840 16.681 1.00 91.38 81 LYS A N 1
ATOM 625 C CA . LYS A 1 81 ? -4.808 -9.842 15.597 1.00 91.38 81 LYS A CA 1
ATOM 626 C C . LYS A 1 81 ? -5.045 -9.280 14.194 1.00 91.38 81 LYS A C 1
ATOM 628 O O . LYS A 1 81 ? -5.027 -10.051 13.237 1.00 91.38 81 LYS A O 1
ATOM 633 N N . VAL A 1 82 ? -5.240 -7.968 14.052 1.00 93.06 82 VAL A N 1
ATOM 634 C CA . VAL A 1 82 ? -5.460 -7.358 12.735 1.00 93.06 82 VAL A CA 1
ATOM 635 C C . VAL A 1 82 ? -4.181 -7.484 11.909 1.00 93.06 82 VAL A C 1
ATOM 637 O O . VAL A 1 82 ? -3.206 -6.775 12.151 1.00 93.06 82 VAL A O 1
ATOM 640 N N . THR A 1 83 ? -4.203 -8.401 10.943 1.00 93.19 83 THR A N 1
ATOM 641 C CA . THR A 1 83 ? -3.095 -8.705 10.025 1.00 93.19 83 THR A CA 1
ATOM 642 C C . THR A 1 83 ? -3.289 -8.023 8.679 1.00 93.19 83 THR A C 1
ATOM 644 O O . THR A 1 83 ? -2.311 -7.580 8.083 1.00 93.19 83 THR A O 1
ATOM 647 N N . VAL A 1 84 ? -4.543 -7.865 8.243 1.00 95.38 84 VAL A N 1
ATOM 648 C CA . VAL A 1 84 ? -4.900 -7.171 7.003 1.00 95.38 84 VAL A CA 1
ATOM 649 C C . VAL A 1 84 ? -5.642 -5.884 7.343 1.00 95.38 84 VAL A C 1
ATOM 651 O O . VAL A 1 84 ? -6.769 -5.913 7.845 1.00 95.38 84 VAL A O 1
ATOM 654 N N . LEU A 1 85 ? -5.027 -4.744 7.042 1.00 94.75 85 LEU A N 1
ATOM 655 C CA . LEU A 1 85 ? -5.653 -3.434 7.190 1.00 94.75 85 LEU A CA 1
ATOM 656 C C . LEU A 1 85 ? -5.926 -2.839 5.814 1.00 94.75 85 LEU A C 1
ATOM 658 O O . LEU A 1 85 ? -5.008 -2.653 5.023 1.00 94.75 85 LEU A O 1
ATOM 662 N N . LYS A 1 86 ? -7.184 -2.498 5.547 1.00 92.88 86 LYS A N 1
ATOM 663 C CA . LYS A 1 86 ? -7.594 -1.792 4.337 1.00 92.88 86 LYS A CA 1
ATOM 664 C C . LYS A 1 86 ? -8.076 -0.408 4.702 1.00 92.88 86 LYS A C 1
ATOM 666 O O . LYS A 1 86 ? -8.887 -0.255 5.611 1.00 92.88 86 LYS A O 1
ATOM 671 N N . ILE A 1 87 ? -7.575 0.582 3.986 1.00 88.31 87 ILE A N 1
ATOM 672 C CA . ILE A 1 87 ? -8.001 1.963 4.116 1.00 88.31 87 ILE A CA 1
ATOM 673 C C . ILE A 1 87 ? -8.444 2.443 2.741 1.00 88.31 87 ILE A C 1
ATOM 675 O O . ILE A 1 87 ? -7.689 2.345 1.772 1.00 88.31 87 ILE A O 1
ATOM 679 N N . ARG A 1 88 ? -9.680 2.939 2.663 1.00 82.12 88 ARG A N 1
ATOM 680 C CA . ARG A 1 88 ? -10.206 3.629 1.485 1.00 82.12 88 ARG A CA 1
ATOM 681 C C . ARG A 1 88 ? -10.140 5.133 1.705 1.00 82.12 88 ARG A C 1
ATOM 683 O O . ARG A 1 88 ? -10.565 5.610 2.758 1.00 82.12 88 ARG A O 1
ATOM 690 N N . GLY A 1 89 ? -9.599 5.852 0.726 1.00 68.56 89 GLY A N 1
ATOM 691 C CA . GLY A 1 89 ? -9.460 7.309 0.761 1.00 68.56 89 GLY A CA 1
ATOM 692 C C . GLY A 1 89 ? -10.161 8.001 -0.410 1.00 68.56 89 GLY A C 1
ATOM 693 O O . GLY A 1 89 ? -10.202 7.469 -1.522 1.00 68.56 89 GLY A O 1
ATOM 694 N N . GLY A 1 90 ? -10.693 9.196 -0.143 1.00 52.97 90 GLY A N 1
ATOM 695 C CA . GLY A 1 90 ? -11.261 10.127 -1.124 1.00 52.97 90 GLY A CA 1
ATOM 696 C C . GLY A 1 90 ? -10.376 11.361 -1.335 1.00 52.97 90 GLY A C 1
ATOM 697 O O . GLY A 1 90 ? -9.422 11.581 -0.586 1.00 52.97 90 GLY A O 1
ATOM 698 N N . ASP A 1 91 ? -10.686 12.139 -2.375 1.00 49.59 91 ASP A N 1
ATOM 699 C CA . ASP A 1 91 ? -10.067 13.441 -2.643 1.00 49.59 91 ASP A CA 1
ATOM 700 C C . ASP A 1 91 ? -10.282 14.386 -1.466 1.00 49.59 91 ASP A C 1
ATOM 702 O O . ASP A 1 91 ? -11.425 14.593 -1.073 1.00 49.59 91 ASP A O 1
ATOM 706 N N . MET A 1 92 ? -9.193 14.962 -0.946 1.00 49.22 92 MET A N 1
ATOM 707 C CA . MET A 1 92 ? -9.212 15.973 0.114 1.00 49.22 92 MET A CA 1
ATOM 708 C C . MET A 1 92 ? -10.070 15.534 1.307 1.00 49.22 92 MET A C 1
ATOM 710 O O . MET A 1 92 ? -11.229 15.915 1.458 1.00 49.22 92 MET A O 1
ATOM 714 N N . ILE A 1 93 ? -9.469 14.743 2.200 1.00 52.12 93 ILE A N 1
ATOM 715 C CA . ILE A 1 93 ? -9.869 14.805 3.606 1.00 52.12 93 ILE A CA 1
ATOM 716 C C . ILE A 1 93 ? -9.659 16.271 3.980 1.00 52.12 93 ILE A C 1
ATOM 718 O O . ILE A 1 93 ? -8.516 16.681 4.164 1.00 52.12 93 ILE A O 1
ATOM 722 N N . ASP A 1 94 ? -10.729 17.069 3.964 1.00 50.31 94 ASP A N 1
ATOM 723 C CA . ASP A 1 94 ? -10.733 18.391 4.581 1.00 50.31 94 ASP A CA 1
ATOM 724 C C . ASP A 1 94 ? -10.031 18.249 5.935 1.00 50.31 94 ASP A C 1
ATOM 726 O O . ASP A 1 94 ? -10.324 17.277 6.635 1.00 50.31 94 ASP A O 1
ATOM 730 N N . ASP A 1 95 ? -9.093 19.159 6.228 1.00 53.97 95 ASP A N 1
ATOM 731 C CA . ASP A 1 95 ? -8.172 19.223 7.378 1.00 53.97 95 ASP A CA 1
ATOM 732 C C . ASP A 1 95 ? -8.886 19.206 8.756 1.00 53.97 95 ASP A C 1
ATOM 734 O O . ASP A 1 95 ? -8.720 20.087 9.598 1.00 53.97 95 ASP A O 1
ATOM 738 N N . ASP A 1 96 ? -9.744 18.222 9.000 1.00 67.88 96 AS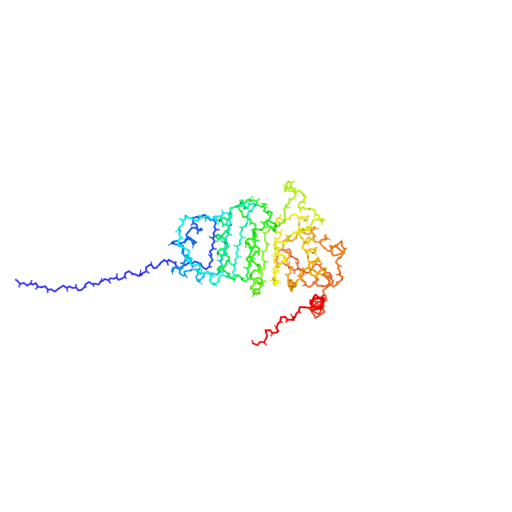P A N 1
ATOM 739 C CA . ASP A 1 96 ? -10.367 17.936 10.276 1.00 67.88 96 ASP A CA 1
ATOM 740 C C . ASP A 1 96 ? -9.388 17.062 11.058 1.00 67.88 96 ASP A C 1
ATOM 742 O O . ASP A 1 96 ? -9.484 15.827 11.097 1.00 67.88 96 ASP A O 1
ATOM 746 N N . ASP A 1 97 ? -8.395 17.746 11.633 1.00 71.44 97 ASP A N 1
ATOM 747 C CA . ASP A 1 97 ? -7.376 17.181 12.518 1.00 71.44 97 ASP A CA 1
ATOM 748 C C . ASP A 1 97 ? -8.008 16.254 13.569 1.00 71.44 97 ASP A C 1
ATOM 750 O O . ASP A 1 97 ? -7.448 15.205 13.895 1.00 71.44 97 ASP A O 1
ATOM 754 N N . GLU A 1 98 ? -9.221 16.578 14.040 1.00 79.50 98 GLU A N 1
ATOM 755 C CA . GLU A 1 98 ? -9.912 15.778 15.041 1.00 79.50 98 GLU A CA 1
ATOM 756 C C . GLU A 1 98 ? -10.249 14.388 14.499 1.00 79.50 98 GLU A C 1
ATOM 758 O O . GLU A 1 98 ? -9.919 13.390 15.135 1.00 79.50 98 GLU A O 1
ATOM 763 N N . ARG A 1 99 ? -10.832 14.281 13.296 1.00 82.38 99 ARG A N 1
ATOM 764 C CA . ARG A 1 99 ? -11.114 12.982 12.647 1.00 82.38 99 ARG A CA 1
ATOM 765 C C . ARG A 1 99 ? -9.849 12.148 12.485 1.00 82.38 99 ARG A C 1
ATOM 767 O O . ARG A 1 99 ? -9.869 10.933 12.712 1.00 82.38 99 ARG A O 1
ATOM 774 N N . MET A 1 100 ? -8.756 12.789 12.090 1.00 85.19 100 MET A N 1
ATOM 775 C CA . MET A 1 100 ? -7.487 12.111 11.844 1.00 85.19 100 MET A CA 1
ATOM 776 C C . MET A 1 100 ? -6.814 11.640 13.133 1.00 85.19 100 MET A C 1
ATOM 778 O O . MET A 1 100 ? -6.189 10.578 13.117 1.00 85.19 100 MET A O 1
ATOM 782 N N . ASP A 1 101 ? -7.023 12.316 14.262 1.00 86.06 101 ASP A N 1
ATOM 783 C CA . ASP A 1 101 ? -6.584 11.838 15.577 1.00 86.06 101 ASP A CA 1
ATOM 784 C C . ASP A 1 101 ? -7.249 10.509 15.962 1.00 86.06 101 ASP A C 1
ATOM 786 O O . ASP A 1 101 ? -6.591 9.600 16.485 1.00 86.06 101 ASP A O 1
ATOM 790 N N . TYR A 1 102 ? -8.539 10.333 15.655 1.00 86.44 102 TYR A N 1
ATOM 791 C CA . TYR A 1 102 ? -9.205 9.051 15.907 1.00 86.44 102 TYR A CA 1
ATOM 792 C C . TYR A 1 102 ? -8.694 7.947 14.984 1.00 86.44 102 TYR A C 1
ATOM 794 O O . TYR A 1 102 ? -8.523 6.806 15.422 1.00 86.44 102 TYR A O 1
ATOM 802 N N . LEU A 1 103 ? -8.409 8.267 13.717 1.00 88.88 103 LEU A N 1
ATOM 803 C CA . LEU A 1 103 ? -7.735 7.319 12.835 1.00 88.88 103 LEU A CA 1
ATOM 804 C C . LEU A 1 103 ? -6.365 6.943 13.412 1.00 88.88 103 LEU A C 1
ATOM 806 O O . LEU A 1 103 ? -6.053 5.758 13.505 1.00 88.88 103 LEU A O 1
ATOM 810 N N . ALA A 1 104 ? -5.575 7.921 13.866 1.00 89.31 104 ALA A N 1
ATOM 811 C CA . ALA A 1 104 ? -4.251 7.707 14.448 1.00 89.31 104 ALA A CA 1
ATOM 812 C C . ALA A 1 104 ? -4.284 6.730 15.631 1.00 89.31 104 ALA A C 1
ATOM 814 O O . ALA A 1 104 ? -3.402 5.872 15.751 1.00 89.31 104 ALA A O 1
ATOM 815 N N . GLU A 1 105 ? -5.312 6.832 16.477 1.00 90.25 105 GLU A N 1
ATOM 816 C CA . GLU A 1 105 ? -5.550 5.925 17.599 1.00 90.25 105 GLU A CA 1
ATOM 817 C C . GLU A 1 105 ? -5.779 4.481 17.127 1.00 90.25 105 GLU A C 1
ATOM 819 O O . GLU A 1 105 ? -5.135 3.554 17.630 1.00 90.25 105 GLU A O 1
ATOM 824 N N . VAL A 1 106 ? -6.635 4.280 16.119 1.00 91.56 106 VAL A N 1
ATOM 825 C CA . VAL A 1 106 ? -6.870 2.956 15.521 1.00 91.56 106 VAL A CA 1
ATOM 826 C C . VAL A 1 106 ? -5.586 2.406 14.903 1.00 91.56 106 VAL A C 1
ATOM 828 O O . VAL A 1 106 ? -5.220 1.259 15.163 1.00 91.56 106 VAL A O 1
ATOM 831 N N . LEU A 1 107 ? -4.854 3.228 14.145 1.00 92.56 107 LEU A N 1
ATOM 832 C CA . LEU A 1 107 ? -3.595 2.835 13.508 1.00 92.56 107 LEU A CA 1
ATOM 833 C C . LEU A 1 107 ? -2.496 2.485 14.523 1.00 92.56 107 LEU A C 1
ATOM 835 O O . LEU A 1 107 ? -1.640 1.646 14.244 1.00 92.56 107 LEU A O 1
ATOM 839 N N . ALA A 1 108 ? -2.520 3.095 15.710 1.00 91.12 108 ALA A N 1
ATOM 840 C CA . ALA A 1 108 ? -1.607 2.761 16.798 1.00 91.12 108 ALA A CA 1
ATOM 841 C C . ALA A 1 108 ? -1.937 1.412 17.466 1.00 91.12 108 ALA A C 1
ATOM 843 O O . ALA A 1 108 ? -1.036 0.770 18.014 1.00 91.12 108 ALA A O 1
ATOM 844 N N . ALA A 1 109 ? -3.201 0.981 17.421 1.00 90.69 109 ALA A N 1
ATOM 845 C CA . ALA A 1 109 ? -3.671 -0.258 18.040 1.00 90.69 109 ALA A CA 1
ATOM 846 C C . ALA A 1 109 ? -3.468 -1.509 17.165 1.00 90.69 109 ALA A C 1
ATOM 848 O O . ALA A 1 109 ? -3.482 -2.625 17.687 1.00 90.69 109 ALA A O 1
ATOM 849 N N . VAL A 1 110 ? -3.259 -1.335 15.857 1.00 93.19 110 VAL A N 1
ATOM 850 C CA . VAL A 1 110 ? -3.094 -2.424 14.879 1.00 93.19 110 VAL A CA 1
ATOM 851 C C . VAL A 1 110 ? -1.628 -2.674 14.516 1.00 93.19 110 VAL A C 1
ATOM 853 O O . VAL A 1 110 ? -0.769 -1.793 14.614 1.00 93.19 110 VAL A O 1
ATOM 856 N N . LYS A 1 111 ? -1.336 -3.903 14.078 1.00 91.12 111 LYS A N 1
ATOM 857 C CA . LYS A 1 111 ? -0.006 -4.342 13.623 1.00 91.12 111 LYS A CA 1
ATOM 858 C C . LYS A 1 111 ? -0.135 -5.157 12.328 1.00 91.12 111 LYS A C 1
ATOM 860 O O . LYS A 1 111 ? 0.067 -6.370 12.361 1.00 91.12 111 LYS A O 1
ATOM 865 N N . PRO A 1 112 ? -0.515 -4.515 11.211 1.00 93.44 112 PRO A N 1
ATOM 866 C CA . PRO A 1 112 ? -0.795 -5.227 9.974 1.00 93.44 112 PRO A CA 1
ATOM 867 C C . PRO A 1 112 ? 0.485 -5.802 9.358 1.00 93.44 112 PRO A C 1
ATOM 869 O O . PRO A 1 112 ? 1.519 -5.133 9.324 1.00 93.44 112 PRO A O 1
ATOM 872 N N . SER A 1 113 ? 0.386 -7.022 8.831 1.00 92.75 113 SER A N 1
ATOM 873 C CA . SER A 1 113 ? 1.367 -7.603 7.908 1.00 92.75 113 SER A CA 1
ATOM 874 C C . SER A 1 113 ? 1.089 -7.211 6.456 1.00 92.75 113 SER A C 1
ATOM 876 O O . SER A 1 113 ? 2.003 -7.188 5.633 1.00 92.75 113 SER A O 1
ATOM 878 N N . GLU A 1 114 ? -0.166 -6.883 6.153 1.00 94.00 114 GLU A N 1
ATOM 879 C CA . GLU A 1 114 ? -0.656 -6.516 4.829 1.00 94.00 114 GLU A CA 1
ATOM 880 C C . GLU A 1 114 ? -1.476 -5.222 4.926 1.00 94.00 114 GLU A C 1
ATOM 882 O O . GLU A 1 114 ? -2.438 -5.128 5.697 1.00 94.00 114 GLU A O 1
ATOM 887 N N . PHE A 1 115 ? -1.085 -4.207 4.154 1.00 92.38 115 PHE A N 1
ATOM 888 C CA . PHE A 1 115 ? -1.750 -2.905 4.122 1.00 92.38 115 PHE A CA 1
ATOM 889 C C . PHE A 1 115 ? -2.302 -2.609 2.731 1.00 92.38 115 PHE A C 1
ATOM 891 O O . PHE A 1 115 ? -1.573 -2.673 1.744 1.00 92.38 115 PHE A O 1
ATOM 898 N N . HIS A 1 116 ? -3.595 -2.301 2.638 1.00 90.31 116 HIS A N 1
ATOM 899 C CA . HIS A 1 116 ? -4.270 -1.976 1.382 1.00 90.31 116 HIS A CA 1
ATOM 900 C C . HIS A 1 116 ? -4.652 -0.506 1.393 1.00 90.31 116 HIS A C 1
ATOM 902 O O . HIS A 1 116 ? -5.511 -0.100 2.174 1.00 90.31 116 HIS A O 1
ATOM 908 N N . TRP A 1 117 ? -4.061 0.267 0.493 1.00 86.06 117 TRP A N 1
ATOM 909 C CA . TRP A 1 117 ? -4.502 1.619 0.196 1.00 86.06 117 TRP A CA 1
ATOM 910 C C . TRP A 1 117 ? -5.350 1.599 -1.070 1.00 86.06 117 TRP A C 1
ATOM 912 O O . TRP A 1 117 ? -4.859 1.301 -2.162 1.00 86.06 117 TRP A O 1
ATOM 922 N N . LEU A 1 118 ? -6.641 1.861 -0.906 1.00 81.12 118 LEU A N 1
ATOM 923 C CA . LEU A 1 118 ? -7.638 1.678 -1.950 1.00 81.12 118 LEU A CA 1
ATOM 924 C C . LEU A 1 118 ? -8.312 3.010 -2.292 1.00 81.12 118 LEU A C 1
ATOM 926 O O . LEU A 1 118 ? -8.623 3.815 -1.414 1.00 81.12 118 LEU A O 1
ATOM 930 N N . SER A 1 119 ? -8.593 3.208 -3.574 1.00 71.88 119 SER A N 1
ATOM 931 C CA . SER A 1 119 ? -9.473 4.262 -4.063 1.00 71.88 119 SER A CA 1
ATOM 932 C C . SER A 1 119 ? -10.894 4.085 -3.533 1.00 71.88 119 SER A C 1
ATOM 934 O O . SER A 1 119 ? -11.371 2.953 -3.393 1.00 71.88 119 SER A O 1
ATOM 936 N N . ASP A 1 120 ? -11.589 5.199 -3.315 1.00 63.97 120 ASP A N 1
ATOM 937 C CA . ASP A 1 120 ? -13.016 5.197 -3.003 1.00 63.97 120 ASP A CA 1
ATOM 938 C C . ASP A 1 120 ? -13.842 4.439 -4.073 1.00 63.97 120 ASP A C 1
ATOM 940 O O . ASP A 1 120 ? -13.679 4.635 -5.280 1.00 63.97 120 ASP A O 1
ATOM 944 N N . GLU A 1 121 ? -14.726 3.547 -3.614 1.00 53.16 121 GLU A N 1
ATOM 945 C CA . GLU A 1 121 ? -15.681 2.806 -4.451 1.00 53.16 121 GLU A CA 1
ATOM 946 C C . GLU A 1 121 ? -16.919 3.662 -4.792 1.00 53.16 121 GLU A C 1
ATOM 948 O O . GLU A 1 121 ? -17.594 3.390 -5.786 1.00 53.16 121 GLU A O 1
ATOM 953 N N . ALA A 1 122 ? -17.235 4.680 -3.983 1.00 46.03 122 ALA A N 1
ATOM 954 C CA . ALA A 1 122 ? -18.478 5.446 -4.061 1.00 46.03 122 ALA A CA 1
ATOM 955 C C . ALA A 1 122 ? -18.478 6.531 -5.156 1.00 46.03 122 ALA A C 1
ATOM 957 O O . ALA A 1 122 ? -19.541 6.874 -5.673 1.00 46.03 122 ALA A O 1
ATOM 958 N N . GLY A 1 123 ? -17.307 7.040 -5.552 1.00 46.16 123 GLY A N 1
ATOM 959 C CA . GLY A 1 123 ? -17.172 8.194 -6.453 1.00 46.16 123 GLY A CA 1
ATOM 960 C C . GLY A 1 123 ? -17.209 7.921 -7.963 1.00 46.16 123 GLY A C 1
ATOM 961 O O . GLY A 1 123 ? -17.029 8.851 -8.744 1.00 46.16 123 GLY A O 1
ATOM 962 N N . GLY A 1 124 ? -17.414 6.681 -8.421 1.00 40.28 124 GLY A N 1
ATOM 963 C CA . GLY A 1 124 ? -17.420 6.397 -9.862 1.00 40.28 124 GLY A CA 1
ATOM 964 C C . GLY A 1 124 ? -16.051 6.610 -10.527 1.00 40.28 124 GLY A C 1
ATOM 965 O O . GLY A 1 124 ? -15.928 7.352 -11.497 1.00 40.28 124 GLY A O 1
ATOM 966 N N . GLY A 1 125 ? -15.022 5.924 -10.023 1.00 39.56 125 GLY A N 1
ATOM 967 C CA . GLY A 1 125 ? -13.817 5.597 -10.799 1.00 39.56 125 GLY A CA 1
ATOM 968 C C . GLY A 1 125 ? -12.703 6.645 -10.873 1.00 39.56 125 GLY A C 1
ATOM 969 O O . GLY A 1 125 ? -11.691 6.372 -11.512 1.00 39.56 125 GLY A O 1
ATOM 970 N N . TYR A 1 126 ? -12.822 7.800 -10.216 1.00 44.47 126 TYR A N 1
ATOM 971 C CA . TYR A 1 126 ? -11.751 8.801 -10.202 1.00 44.47 126 TYR A CA 1
ATOM 972 C C . TYR A 1 126 ? -11.353 9.131 -8.769 1.00 44.47 126 TYR A C 1
ATOM 974 O O . TYR A 1 126 ? -12.038 9.871 -8.078 1.00 44.47 126 TYR A O 1
ATOM 982 N N . SER A 1 127 ? -10.239 8.550 -8.324 1.00 42.53 127 SER A N 1
ATOM 983 C CA . SER A 1 127 ? -9.625 8.862 -7.037 1.00 42.53 127 SER A CA 1
ATOM 984 C C . SER A 1 127 ? -8.110 9.056 -7.232 1.00 42.53 127 SER A C 1
ATOM 986 O O . SER A 1 127 ? -7.406 8.100 -7.576 1.00 42.53 127 SER A O 1
ATOM 988 N N . PRO A 1 128 ? -7.590 10.280 -7.060 1.00 48.34 128 PRO A N 1
ATOM 989 C CA . PRO A 1 128 ? -6.171 10.645 -7.089 1.00 48.34 128 PRO A CA 1
ATOM 990 C C . PRO A 1 128 ? -5.405 10.170 -5.834 1.00 48.34 128 PRO A C 1
ATOM 992 O O . PRO A 1 128 ? -4.782 10.943 -5.113 1.00 48.34 128 PRO A O 1
ATOM 995 N N . THR A 1 129 ? -5.446 8.886 -5.501 1.00 51.53 129 THR A N 1
ATOM 996 C CA . THR A 1 129 ? -5.254 8.473 -4.102 1.00 51.53 129 THR A CA 1
ATOM 997 C C . THR A 1 129 ? -3.812 8.240 -3.645 1.00 51.53 129 THR A C 1
ATOM 999 O O . THR A 1 129 ? -3.580 8.205 -2.445 1.00 51.53 129 THR A O 1
ATOM 1002 N N . ALA A 1 130 ? -2.802 8.114 -4.513 1.00 49.34 130 ALA A N 1
ATOM 1003 C CA . ALA A 1 130 ? -1.450 7.731 -4.048 1.00 49.34 130 ALA A CA 1
ATOM 1004 C C . ALA A 1 130 ? -0.551 8.889 -3.545 1.00 49.34 130 ALA A C 1
ATOM 1006 O O . ALA A 1 130 ? 0.507 8.636 -2.969 1.00 49.34 130 ALA A O 1
ATOM 1007 N N . HIS A 1 131 ? -0.935 10.146 -3.778 1.00 50.06 131 HIS A N 1
ATOM 1008 C CA . HIS A 1 131 ? -0.127 11.338 -3.449 1.00 50.06 131 HIS A CA 1
ATOM 1009 C C . HIS A 1 131 ? -0.807 12.277 -2.442 1.00 50.06 131 HIS A C 1
ATOM 1011 O O . HIS A 1 131 ? -0.142 13.145 -1.887 1.00 50.06 131 HIS A O 1
ATOM 1017 N N . LEU A 1 132 ? -2.098 12.068 -2.170 1.00 60.84 132 LEU A N 1
ATOM 1018 C CA . LEU A 1 132 ? -2.882 12.776 -1.153 1.00 60.84 132 LEU A CA 1
ATOM 1019 C C . LEU A 1 132 ? -3.174 11.840 0.028 1.00 60.84 132 LEU A C 1
ATOM 1021 O O . LEU A 1 132 ? -4.307 11.689 0.474 1.00 60.84 132 LEU A O 1
ATOM 1025 N N . VAL A 1 133 ? -2.140 11.138 0.494 1.00 72.88 133 VAL A N 1
ATOM 1026 C CA . VAL A 1 133 ? -2.237 10.285 1.682 1.00 72.88 133 VAL A CA 1
ATOM 1027 C C . VAL A 1 133 ? -2.045 11.168 2.909 1.00 72.88 133 VAL A C 1
ATOM 1029 O O . VAL A 1 133 ? -1.039 11.869 3.009 1.00 72.88 133 VAL A O 1
ATOM 1032 N N . HIS A 1 134 ? -2.986 11.121 3.852 1.00 77.38 134 HIS A N 1
ATOM 1033 C CA . HIS A 1 134 ? -2.893 11.913 5.077 1.00 77.38 134 HIS A CA 1
ATOM 1034 C C . HIS A 1 134 ? -1.611 11.574 5.874 1.00 77.38 134 HIS A C 1
ATOM 1036 O O . HIS A 1 134 ? -1.295 10.382 6.011 1.00 77.38 134 HIS A O 1
ATOM 1042 N N . PRO A 1 135 ? -0.895 12.563 6.456 1.00 80.19 135 PRO A N 1
ATOM 1043 C CA . PRO A 1 135 ? 0.319 12.334 7.246 1.00 80.19 135 PRO A CA 1
ATOM 1044 C C . PRO A 1 135 ? 0.175 11.256 8.325 1.00 80.19 135 PRO A C 1
ATOM 1046 O O . PRO A 1 135 ? 1.063 10.424 8.478 1.00 80.19 135 PRO A O 1
ATOM 1049 N N . THR A 1 136 ? -0.980 11.173 8.989 1.00 84.31 136 THR A N 1
ATOM 1050 C CA . THR A 1 136 ? -1.291 10.126 9.982 1.00 84.31 136 THR A CA 1
ATOM 1051 C C . THR A 1 136 ? -1.089 8.704 9.453 1.00 84.31 136 THR A C 1
ATOM 1053 O O . THR A 1 136 ? -0.584 7.833 10.164 1.00 84.31 136 THR A O 1
ATOM 1056 N N . VAL A 1 137 ? -1.480 8.448 8.200 1.00 85.94 137 VAL A N 1
ATOM 1057 C CA . VAL A 1 137 ? -1.314 7.135 7.562 1.00 85.94 137 VAL A CA 1
ATOM 1058 C C . VAL A 1 137 ? 0.160 6.901 7.238 1.00 85.94 137 VAL A C 1
ATOM 1060 O O . VAL A 1 137 ? 0.674 5.812 7.496 1.00 85.94 137 VAL A O 1
ATOM 1063 N N . ILE A 1 138 ? 0.853 7.930 6.738 1.00 83.38 138 ILE A N 1
ATOM 1064 C CA . ILE A 1 138 ? 2.292 7.889 6.433 1.00 83.38 138 ILE A CA 1
ATOM 1065 C C . ILE A 1 138 ? 3.094 7.543 7.694 1.00 83.38 138 ILE A C 1
ATOM 1067 O O . ILE A 1 138 ? 3.881 6.596 7.678 1.00 83.38 138 ILE A O 1
ATOM 1071 N N . GLU A 1 139 ? 2.846 8.250 8.795 1.00 86.62 139 GLU A N 1
ATOM 1072 C CA . GLU A 1 139 ? 3.497 8.042 10.091 1.00 86.62 139 GLU A CA 1
ATOM 1073 C C . GLU A 1 139 ? 3.189 6.663 10.686 1.00 86.62 139 GLU A C 1
ATOM 1075 O O . GLU A 1 139 ? 4.054 6.019 11.285 1.00 86.62 139 GLU A O 1
ATOM 1080 N N . ALA A 1 140 ? 1.959 6.166 10.529 1.00 89.81 140 ALA A N 1
ATOM 1081 C CA . ALA A 1 140 ? 1.613 4.816 10.956 1.00 89.81 140 ALA A CA 1
ATOM 1082 C C . ALA A 1 140 ? 2.439 3.756 10.219 1.00 89.81 140 ALA A C 1
ATOM 1084 O O . ALA A 1 140 ? 3.040 2.896 10.868 1.00 89.81 140 ALA A O 1
ATOM 1085 N N . GLY A 1 141 ? 2.545 3.846 8.892 1.00 88.25 141 GLY A N 1
ATOM 1086 C CA . GLY A 1 141 ? 3.340 2.881 8.141 1.00 88.25 141 GLY A CA 1
ATOM 1087 C C . GLY A 1 141 ? 4.845 3.048 8.299 1.00 88.25 141 GLY A C 1
ATOM 1088 O O . GLY A 1 141 ? 5.550 2.040 8.286 1.00 88.25 141 GLY A O 1
ATOM 1089 N N . GLU A 1 142 ? 5.353 4.252 8.580 1.00 86.69 142 GLU A N 1
ATOM 1090 C CA . GLU A 1 142 ? 6.745 4.420 9.010 1.00 86.69 142 GLU A CA 1
ATOM 1091 C C . GLU A 1 142 ? 7.012 3.644 10.312 1.00 86.69 142 GLU A C 1
ATOM 1093 O O . GLU A 1 142 ? 7.987 2.891 10.382 1.00 86.69 142 GLU A O 1
ATOM 1098 N N . ARG A 1 143 ? 6.105 3.719 11.299 1.00 88.38 143 ARG A N 1
ATOM 1099 C CA . ARG A 1 143 ? 6.205 2.953 12.557 1.00 88.38 143 ARG A CA 1
ATOM 1100 C C . ARG A 1 143 ? 6.122 1.440 12.348 1.00 88.38 143 ARG A C 1
ATOM 1102 O O . ARG A 1 143 ? 6.840 0.697 13.019 1.00 88.38 143 ARG A O 1
ATOM 1109 N N . TRP A 1 144 ? 5.243 0.957 11.468 1.00 89.88 144 TRP A N 1
ATOM 1110 C CA . TRP A 1 144 ? 5.151 -0.477 11.154 1.00 89.88 144 TRP A CA 1
ATOM 1111 C C . TRP A 1 144 ? 6.397 -0.964 10.406 1.00 89.88 144 TRP A C 1
ATOM 1113 O O . TRP A 1 144 ? 6.945 -2.020 10.725 1.00 89.88 144 TRP A O 1
ATOM 1123 N N . SER A 1 145 ? 6.888 -0.158 9.465 1.00 83.44 145 SER A N 1
ATOM 1124 C CA . SER A 1 145 ? 8.112 -0.417 8.714 1.00 83.44 145 SER A CA 1
ATOM 1125 C C . SER A 1 145 ? 9.341 -0.506 9.616 1.00 83.44 145 SER A C 1
ATOM 1127 O O . SER A 1 145 ? 10.170 -1.387 9.407 1.00 83.44 145 SER A O 1
ATOM 1129 N N . GLU A 1 146 ? 9.498 0.394 10.587 1.00 83.06 146 GLU A N 1
ATOM 1130 C CA . GLU A 1 146 ? 10.644 0.375 11.509 1.00 83.06 146 GLU A CA 1
ATOM 1131 C C . GLU A 1 146 ? 10.688 -0.889 12.363 1.0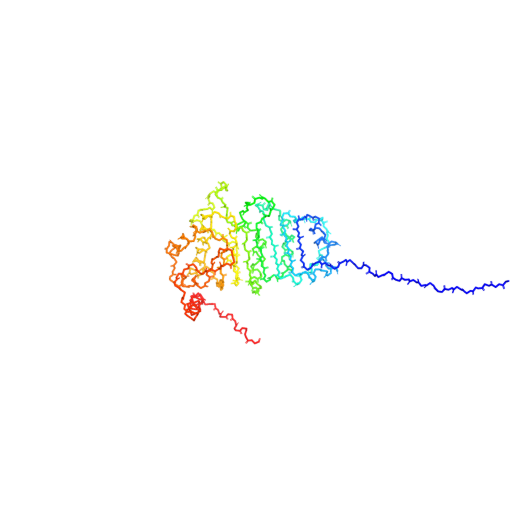0 83.06 146 GLU A C 1
ATOM 1133 O O . GLU A 1 146 ? 11.760 -1.349 12.749 1.00 83.06 146 GLU A O 1
ATOM 1138 N N . LYS A 1 147 ? 9.520 -1.476 12.619 1.00 84.12 147 LYS A N 1
ATOM 1139 C CA . LYS A 1 147 ? 9.378 -2.730 13.356 1.00 84.12 147 LYS A CA 1
ATOM 1140 C C . LYS A 1 147 ? 9.452 -3.969 12.459 1.00 84.12 147 LYS A C 1
ATOM 1142 O O . LYS A 1 147 ? 9.286 -5.071 12.971 1.00 84.12 147 LYS A O 1
ATOM 1147 N N . GLY A 1 148 ? 9.659 -3.801 11.148 1.00 80.69 148 GLY A N 1
ATOM 1148 C CA . GLY A 1 148 ? 9.691 -4.901 10.181 1.00 80.69 148 GLY A CA 1
ATOM 1149 C C . GLY A 1 148 ? 8.365 -5.657 10.071 1.00 80.69 148 GLY A C 1
ATOM 1150 O O . GLY A 1 148 ? 8.370 -6.853 9.812 1.00 80.69 148 GLY A O 1
ATOM 1151 N N . MET A 1 149 ? 7.237 -4.987 10.332 1.00 82.94 149 MET A N 1
ATOM 1152 C CA . MET A 1 149 ? 5.919 -5.633 10.372 1.00 82.94 149 MET A CA 1
ATOM 1153 C C . MET A 1 149 ? 5.286 -5.780 8.985 1.00 82.94 149 MET A C 1
ATOM 1155 O O . MET A 1 149 ? 4.515 -6.707 8.775 1.00 82.94 149 MET A O 1
ATOM 1159 N N . LEU A 1 150 ? 5.602 -4.879 8.050 1.00 84.31 150 LEU A N 1
ATOM 1160 C CA . LEU A 1 150 ? 4.958 -4.817 6.738 1.00 84.31 150 LEU A CA 1
ATOM 1161 C C . LEU A 1 150 ? 5.589 -5.806 5.754 1.00 84.31 150 LEU A C 1
ATOM 1163 O O . LEU A 1 150 ? 6.687 -5.577 5.249 1.00 84.31 150 LEU A O 1
ATOM 1167 N N . GLY A 1 151 ? 4.854 -6.874 5.448 1.00 86.19 151 GLY A N 1
ATOM 1168 C CA . GLY A 1 151 ? 5.188 -7.799 4.368 1.00 86.19 151 GLY A CA 1
ATOM 1169 C C . GLY A 1 151 ? 4.714 -7.268 3.019 1.00 86.19 151 GLY A C 1
ATOM 1170 O O . GLY A 1 151 ? 5.508 -7.157 2.088 1.00 86.19 151 GLY A O 1
ATOM 1171 N N . GLN A 1 152 ? 3.441 -6.872 2.926 1.00 90.56 152 GLN A N 1
ATOM 1172 C CA . GLN A 1 152 ? 2.813 -6.523 1.651 1.00 90.56 152 GLN A CA 1
ATOM 1173 C C . GLN A 1 152 ? 2.080 -5.175 1.691 1.00 90.56 152 GLN A C 1
ATOM 1175 O O . GLN A 1 152 ? 1.336 -4.872 2.626 1.00 90.56 152 GLN A O 1
ATOM 1180 N N . LEU A 1 153 ? 2.263 -4.380 0.635 1.00 89.00 153 LEU A N 1
ATOM 1181 C CA . LEU A 1 153 ? 1.511 -3.163 0.343 1.00 89.00 153 LEU A CA 1
ATOM 1182 C C . LEU A 1 153 ? 0.702 -3.370 -0.939 1.00 89.00 153 LEU A C 1
ATOM 1184 O O . LEU A 1 153 ? 1.281 -3.570 -2.003 1.00 89.00 153 LEU A O 1
ATOM 1188 N N . VAL A 1 154 ? -0.621 -3.269 -0.850 1.00 87.62 154 VAL A N 1
ATOM 1189 C CA . VAL A 1 154 ? -1.520 -3.291 -2.008 1.00 87.62 154 VAL A CA 1
ATOM 1190 C C . VAL A 1 154 ? -2.024 -1.881 -2.280 1.00 87.62 154 VAL A C 1
ATOM 1192 O O . VAL A 1 154 ? -2.609 -1.243 -1.408 1.00 87.62 154 VAL A O 1
ATOM 1195 N N . LEU A 1 155 ? -1.813 -1.397 -3.496 1.00 83.31 155 LEU A N 1
ATOM 1196 C CA . LEU A 1 155 ? -2.260 -0.098 -3.973 1.00 83.31 155 LEU A CA 1
ATOM 1197 C C . LEU A 1 155 ? -3.307 -0.313 -5.059 1.00 83.31 155 LEU A C 1
ATOM 1199 O O . LEU A 1 155 ? -3.031 -0.977 -6.055 1.00 83.31 155 LEU A O 1
ATOM 1203 N N . ARG A 1 156 ? -4.494 0.266 -4.891 1.00 77.81 156 ARG A N 1
ATOM 1204 C CA . ARG A 1 156 ? -5.520 0.314 -5.937 1.00 77.81 156 ARG A CA 1
ATOM 1205 C C . ARG A 1 156 ? -5.950 1.758 -6.119 1.00 77.81 156 ARG A C 1
ATOM 1207 O O . ARG A 1 156 ? -6.485 2.350 -5.190 1.00 77.81 156 ARG A O 1
ATOM 1214 N N . GLY A 1 157 ? -5.677 2.326 -7.287 1.00 63.16 157 GLY A N 1
ATOM 1215 C CA . GLY A 1 157 ? -5.731 3.774 -7.511 1.00 63.16 157 GLY A CA 1
ATOM 1216 C C . GLY A 1 157 ? -4.346 4.342 -7.828 1.00 63.16 157 GLY A C 1
ATOM 1217 O O . GLY A 1 157 ? -3.338 3.646 -7.739 1.00 63.16 157 GLY A O 1
ATOM 1218 N N . GLY A 1 158 ? -4.271 5.602 -8.246 1.00 51.78 158 GLY A N 1
ATOM 1219 C CA . GLY A 1 158 ? -3.066 6.151 -8.874 1.00 51.78 158 GLY A CA 1
ATOM 1220 C C . GLY A 1 158 ? -2.946 7.662 -8.731 1.00 51.78 158 GLY A C 1
ATOM 1221 O O . GLY A 1 158 ? -3.639 8.284 -7.928 1.00 51.78 158 GLY A O 1
ATOM 1222 N N . PHE A 1 159 ? -2.012 8.252 -9.477 1.00 49.16 159 PHE A N 1
ATOM 1223 C CA . PHE A 1 159 ? -1.856 9.708 -9.578 1.00 49.16 159 PHE A CA 1
ATOM 1224 C C . PHE A 1 159 ? -3.043 10.311 -10.358 1.00 49.16 159 PHE A C 1
ATOM 1226 O O . PHE A 1 159 ? -3.695 9.574 -11.105 1.00 49.16 159 PHE A O 1
ATOM 1233 N N . PRO A 1 160 ? -3.360 11.613 -10.203 1.00 41.91 160 PRO A N 1
ATOM 1234 C CA . PRO A 1 160 ? -4.523 12.201 -10.853 1.00 41.91 160 PRO A CA 1
ATOM 1235 C C . PRO A 1 160 ? -4.455 11.959 -12.359 1.00 41.91 160 PRO A C 1
ATOM 1237 O O . PRO A 1 160 ? -3.420 12.176 -12.976 1.00 41.91 160 PRO A O 1
ATOM 1240 N N . SER A 1 161 ? -5.561 11.523 -12.956 1.00 36.59 161 SER A N 1
ATOM 1241 C CA . SER A 1 161 ? -5.762 11.565 -14.405 1.00 36.59 161 SER A CA 1
ATOM 1242 C C . SER A 1 161 ? -5.788 13.027 -14.885 1.00 36.59 161 SER A C 1
ATOM 1244 O O . SER A 1 161 ? -6.062 13.943 -14.111 1.00 36.59 161 SER A O 1
ATOM 1246 N N . SER A 1 162 ? -5.533 13.250 -16.177 1.00 36.16 162 SER A N 1
ATOM 1247 C CA . SER A 1 162 ? -5.475 14.540 -16.893 1.00 36.16 162 SER A CA 1
ATOM 1248 C C . SER A 1 162 ? -6.719 15.445 -16.794 1.00 36.16 162 SER A C 1
ATOM 1250 O O . SER A 1 162 ? -6.794 16.455 -17.485 1.00 36.16 162 SER A O 1
ATOM 1252 N N . THR A 1 163 ? -7.709 15.077 -15.988 1.00 36.00 163 THR A N 1
ATOM 1253 C CA . THR A 1 163 ? -8.902 15.863 -15.653 1.00 36.00 163 THR A CA 1
ATOM 1254 C C . THR A 1 163 ? -8.773 16.608 -14.324 1.00 36.00 163 THR A C 1
ATOM 1256 O O . THR A 1 163 ? -9.641 17.418 -14.009 1.00 36.00 163 THR A O 1
ATOM 1259 N N . CYS A 1 164 ? -7.692 16.395 -13.565 1.00 35.41 164 CYS A N 1
ATOM 1260 C CA . CYS A 1 164 ? -7.341 17.277 -12.458 1.00 35.41 164 CYS A CA 1
ATOM 1261 C C . CYS A 1 164 ? -6.948 18.643 -13.054 1.00 35.41 164 CYS A C 1
ATOM 1263 O O . CYS A 1 164 ? -6.034 18.688 -13.884 1.00 35.41 164 CYS A O 1
ATOM 1265 N N . PRO A 1 165 ? -7.605 19.756 -12.674 1.00 34.34 165 PRO A N 1
ATOM 1266 C CA . PRO A 1 165 ? -7.328 21.077 -13.248 1.00 34.34 165 PRO A CA 1
ATOM 1267 C C . PRO A 1 165 ? -5.883 21.537 -13.002 1.00 34.34 165 PRO A C 1
ATOM 1269 O O . PRO A 1 165 ? -5.394 22.437 -13.683 1.00 34.34 165 PRO A O 1
ATOM 1272 N N . ASP A 1 166 ? -5.169 20.868 -12.094 1.00 37.34 166 ASP A N 1
ATOM 1273 C CA . ASP A 1 166 ? -3.780 21.140 -11.773 1.00 37.34 166 ASP A CA 1
ATOM 1274 C C . ASP A 1 166 ? -2.813 20.145 -12.443 1.00 37.34 166 ASP A C 1
ATOM 1276 O O . ASP A 1 166 ? -2.167 19.294 -11.829 1.00 37.34 166 ASP A O 1
ATOM 1280 N N . THR A 1 167 ? -2.664 20.284 -13.762 1.00 37.12 167 THR A N 1
ATOM 1281 C CA . THR A 1 167 ? -1.609 19.613 -14.557 1.00 37.12 167 THR A CA 1
ATOM 1282 C C . THR A 1 167 ? -0.177 19.881 -14.058 1.00 37.12 167 THR A C 1
ATOM 1284 O O . THR A 1 167 ? 0.772 19.257 -14.533 1.00 37.12 167 THR A O 1
ATOM 1287 N N . THR A 1 168 ? 0.009 20.766 -13.071 1.00 38.22 168 THR A N 1
ATOM 1288 C CA . THR A 1 168 ? 1.305 21.036 -12.442 1.00 38.22 168 THR A CA 1
ATOM 1289 C C . THR A 1 168 ? 1.790 19.915 -11.511 1.00 38.22 168 THR A C 1
ATOM 1291 O O . THR A 1 168 ? 2.986 19.891 -11.200 1.00 38.22 168 THR A O 1
ATOM 1294 N N . LEU A 1 169 ? 0.909 18.987 -11.104 1.00 39.38 169 LEU A N 1
ATOM 1295 C CA . LEU A 1 169 ? 1.231 17.773 -10.331 1.00 39.38 169 LEU A CA 1
ATOM 1296 C C . LEU A 1 169 ? 1.723 16.610 -11.211 1.00 39.38 169 LEU A C 1
ATOM 1298 O O . LEU A 1 169 ? 2.414 15.720 -10.729 1.00 39.38 169 LEU A O 1
ATOM 1302 N N . MET A 1 170 ? 1.438 16.660 -12.515 1.00 41.62 170 MET A N 1
ATOM 1303 C CA . MET A 1 170 ? 1.909 15.714 -13.539 1.00 41.62 170 MET A CA 1
ATOM 1304 C C . MET A 1 170 ? 3.160 16.240 -14.257 1.00 41.62 170 MET A C 1
ATOM 1306 O O . MET A 1 170 ? 3.409 15.923 -15.420 1.00 41.62 170 MET A O 1
ATOM 1310 N N . ASN A 1 171 ? 3.941 17.101 -13.598 1.00 44.72 171 ASN A N 1
ATOM 1311 C CA . ASN A 1 171 ? 5.213 17.536 -14.150 1.00 44.72 171 ASN A CA 1
ATOM 1312 C C . ASN A 1 171 ? 6.224 16.384 -13.997 1.00 44.72 171 ASN A C 1
ATOM 1314 O O . ASN A 1 171 ? 6.621 16.099 -12.867 1.00 44.72 171 ASN A O 1
ATOM 1318 N N . PRO A 1 172 ? 6.716 15.768 -15.091 1.00 43.44 172 PRO A N 1
ATOM 1319 C CA . PRO A 1 172 ? 7.722 14.702 -15.023 1.00 43.44 172 PRO A CA 1
ATOM 1320 C C . PRO A 1 172 ? 9.047 15.159 -14.386 1.00 43.44 172 PRO A C 1
ATOM 1322 O O . PRO A 1 172 ? 9.898 14.327 -14.075 1.00 43.44 172 PRO A O 1
ATOM 1325 N N . ASN A 1 173 ? 9.221 16.476 -14.206 1.00 39.53 173 ASN A N 1
ATOM 1326 C CA . ASN A 1 173 ? 10.374 17.112 -13.579 1.00 39.53 173 ASN A CA 1
ATOM 1327 C C . ASN A 1 173 ? 10.132 17.540 -12.120 1.00 39.53 173 ASN A C 1
ATOM 1329 O O . ASN A 1 173 ? 11.082 17.981 -11.473 1.00 39.53 173 ASN A O 1
ATOM 1333 N N . LYS A 1 174 ? 8.903 17.450 -11.586 1.00 43.34 174 LYS A N 1
ATOM 1334 C CA . LYS A 1 174 ? 8.680 17.600 -10.140 1.00 43.34 174 LYS A CA 1
ATOM 1335 C C . LYS A 1 174 ? 8.817 16.222 -9.486 1.00 43.34 174 LYS A C 1
ATOM 1337 O O . LYS A 1 174 ? 8.188 15.275 -9.959 1.00 43.34 174 LYS A O 1
ATOM 1342 N N . PRO A 1 175 ? 9.620 16.080 -8.417 1.00 43.53 175 PRO A N 1
ATOM 1343 C CA . PRO A 1 175 ? 9.644 14.847 -7.648 1.00 43.53 175 PRO A CA 1
ATOM 1344 C C . PRO A 1 175 ? 8.265 14.660 -7.014 1.00 43.53 175 PRO A C 1
ATOM 1346 O O . PRO A 1 175 ? 7.895 15.385 -6.094 1.00 43.53 175 PRO A O 1
ATOM 1349 N N . LEU A 1 176 ? 7.486 13.718 -7.540 1.00 46.19 176 LEU A N 1
ATOM 1350 C CA . LEU A 1 176 ? 6.292 13.237 -6.860 1.00 46.19 176 LEU A CA 1
ATOM 1351 C C . LEU A 1 176 ? 6.758 12.530 -5.589 1.00 46.19 176 LEU A C 1
ATOM 1353 O O . LEU A 1 176 ? 7.485 11.534 -5.648 1.00 46.19 176 LEU A O 1
ATOM 1357 N N . GLU A 1 177 ? 6.386 13.080 -4.436 1.00 50.44 177 GLU A N 1
ATOM 1358 C CA . GLU A 1 177 ? 6.619 12.423 -3.160 1.00 50.44 177 GLU A CA 1
ATOM 1359 C C . GLU A 1 177 ? 5.712 11.195 -3.092 1.00 50.44 177 GLU A C 1
ATOM 1361 O O . GLU A 1 177 ? 4.526 11.279 -2.794 1.00 50.44 177 GLU A O 1
ATOM 1366 N N . PHE A 1 178 ? 6.261 10.031 -3.435 1.00 60.72 178 PHE A N 1
ATOM 1367 C CA . PHE A 1 178 ? 5.575 8.765 -3.227 1.00 60.72 178 PHE A CA 1
ATOM 1368 C C . PHE A 1 178 ? 5.367 8.584 -1.715 1.00 60.72 178 PHE A C 1
ATOM 1370 O O . PHE A 1 178 ? 6.334 8.411 -0.976 1.00 60.72 178 PHE A O 1
ATOM 1377 N N . ALA A 1 179 ? 4.122 8.666 -1.236 1.00 65.88 179 ALA A N 1
ATOM 1378 C CA . ALA A 1 179 ? 3.810 8.713 0.198 1.00 65.88 179 ALA A CA 1
ATOM 1379 C C . ALA A 1 179 ? 4.413 7.534 0.986 1.00 65.88 179 ALA A C 1
ATOM 1381 O O . ALA A 1 179 ? 4.868 7.689 2.117 1.00 65.88 179 ALA A O 1
ATOM 1382 N N . PHE A 1 180 ? 4.507 6.368 0.341 1.00 73.62 180 PHE A N 1
ATOM 1383 C CA . PHE A 1 180 ? 5.018 5.129 0.926 1.00 73.62 180 PHE A CA 1
ATOM 1384 C C . PHE A 1 180 ? 6.523 4.903 0.690 1.00 73.62 180 PHE A C 1
ATOM 1386 O O . PHE A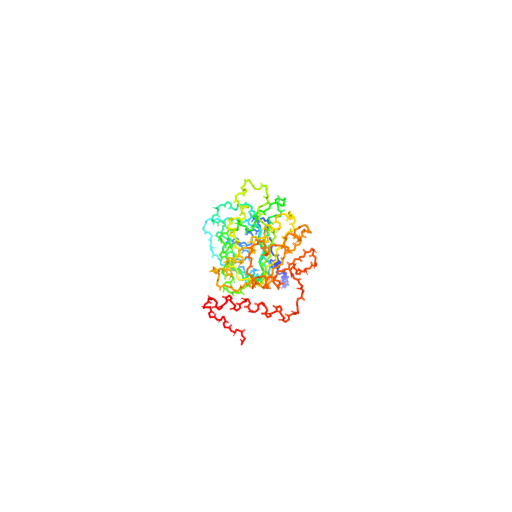 1 180 ? 7.051 3.856 1.050 1.00 73.62 180 PHE A O 1
ATOM 1393 N N . ARG A 1 181 ? 7.251 5.873 0.110 1.00 67.44 181 ARG A N 1
ATOM 1394 C CA . ARG A 1 181 ? 8.672 5.727 -0.293 1.00 67.44 181 ARG A CA 1
ATOM 1395 C C . ARG A 1 181 ? 9.617 5.347 0.838 1.00 67.44 181 ARG A C 1
ATOM 1397 O O . ARG A 1 181 ? 10.611 4.664 0.624 1.00 67.44 181 ARG A O 1
ATOM 1404 N N . LYS A 1 182 ? 9.292 5.776 2.057 1.00 72.06 182 LYS A N 1
ATOM 1405 C CA . LYS A 1 182 ? 10.101 5.521 3.251 1.00 72.06 182 LYS A CA 1
ATOM 1406 C C . LYS A 1 182 ? 9.790 4.176 3.904 1.00 72.06 182 LYS A C 1
ATOM 1408 O O . LYS A 1 182 ? 10.500 3.783 4.829 1.00 72.06 182 LYS A O 1
ATOM 1413 N N . TRP A 1 183 ? 8.742 3.477 3.479 1.00 79.19 183 TRP A N 1
ATOM 1414 C CA . TRP A 1 183 ? 8.334 2.223 4.096 1.00 79.19 183 TRP A CA 1
ATOM 1415 C C . TRP A 1 183 ? 9.206 1.072 3.580 1.00 79.19 183 TRP A C 1
ATOM 1417 O O . TRP A 1 183 ? 9.370 0.869 2.382 1.00 79.19 183 TRP A O 1
ATOM 1427 N N . SER A 1 184 ? 9.774 0.308 4.506 1.00 78.44 184 SER A N 1
ATOM 1428 C CA . SER A 1 184 ? 10.432 -0.972 4.256 1.00 78.44 184 SER A CA 1
ATOM 1429 C C . SER A 1 184 ? 9.350 -2.033 4.109 1.00 78.44 184 SER A C 1
ATOM 1431 O O . SER A 1 184 ? 8.745 -2.431 5.103 1.00 78.44 184 SER A O 1
ATOM 1433 N N . ILE A 1 185 ? 9.103 -2.445 2.870 1.00 81.06 185 ILE A N 1
ATOM 1434 C CA . ILE A 1 185 ? 8.051 -3.389 2.484 1.00 81.06 185 ILE A CA 1
ATOM 1435 C C . ILE A 1 185 ? 8.694 -4.487 1.642 1.00 81.06 185 ILE A C 1
ATOM 1437 O O . ILE A 1 185 ? 9.513 -4.186 0.768 1.00 81.06 185 ILE A O 1
ATOM 1441 N N . GLU A 1 186 ? 8.329 -5.746 1.880 1.00 83.81 186 GLU A N 1
ATOM 1442 C CA . GLU A 1 186 ? 8.852 -6.859 1.084 1.00 83.81 186 GLU A CA 1
ATOM 1443 C C . GLU A 1 186 ? 8.224 -6.896 -0.315 1.00 83.81 186 GLU A C 1
ATOM 1445 O O . GLU A 1 186 ? 8.950 -7.016 -1.303 1.00 83.81 186 GLU A O 1
ATOM 1450 N N . GLU A 1 187 ? 6.909 -6.718 -0.418 1.00 87.00 187 GLU A N 1
ATOM 1451 C CA . GLU A 1 187 ? 6.163 -6.792 -1.673 1.00 87.00 187 GLU A CA 1
ATOM 1452 C C . GLU A 1 187 ? 5.211 -5.603 -1.868 1.00 87.00 187 GLU A C 1
ATOM 1454 O O . GLU A 1 187 ? 4.392 -5.290 -1.006 1.00 87.00 187 GLU A O 1
ATOM 1459 N N . ILE A 1 188 ? 5.285 -4.955 -3.031 1.00 86.31 188 ILE A N 1
ATOM 1460 C CA . ILE A 1 188 ? 4.341 -3.917 -3.453 1.00 86.31 188 ILE A CA 1
ATOM 1461 C C . ILE A 1 188 ? 3.531 -4.454 -4.631 1.00 86.31 188 ILE A C 1
ATOM 1463 O O . ILE A 1 188 ? 4.078 -4.696 -5.705 1.00 86.31 188 ILE A O 1
ATOM 1467 N N . CYS A 1 189 ? 2.224 -4.589 -4.442 1.00 87.19 189 CYS A N 1
ATOM 1468 C CA . CYS A 1 189 ? 1.252 -4.907 -5.479 1.00 87.19 189 CYS A CA 1
ATOM 1469 C C . CYS A 1 189 ? 0.481 -3.645 -5.856 1.00 87.19 189 CYS A C 1
ATOM 1471 O O . CYS A 1 189 ? -0.228 -3.083 -5.028 1.00 87.19 189 CYS A O 1
ATOM 1473 N N . TRP A 1 190 ? 0.582 -3.204 -7.102 1.00 85.38 190 TRP A N 1
ATOM 1474 C CA . TRP A 1 190 ? -0.115 -2.033 -7.608 1.00 85.38 190 TRP A CA 1
ATOM 1475 C C . TRP A 1 190 ? -1.093 -2.432 -8.710 1.00 85.38 190 TRP A C 1
ATOM 1477 O O . TRP A 1 190 ? -0.698 -2.771 -9.826 1.00 85.38 190 TRP A O 1
ATOM 1487 N N . ASP A 1 191 ? -2.380 -2.372 -8.389 1.00 82.81 191 ASP A N 1
ATOM 1488 C CA . ASP A 1 191 ? -3.460 -2.595 -9.335 1.00 82.81 191 ASP A CA 1
ATOM 1489 C C . ASP A 1 191 ? -3.802 -1.306 -10.078 1.00 82.81 191 ASP A C 1
ATOM 1491 O O . ASP A 1 191 ? -4.252 -0.316 -9.491 1.00 82.81 191 ASP A O 1
ATOM 1495 N N . LEU A 1 192 ? -3.557 -1.338 -11.386 1.00 76.94 192 LEU A N 1
ATOM 1496 C CA . LEU A 1 192 ? -3.773 -0.228 -12.306 1.00 76.94 192 LEU A CA 1
ATOM 1497 C C . LEU A 1 192 ? -5.028 -0.440 -13.164 1.00 76.94 192 LEU A C 1
ATOM 1499 O O . LEU A 1 192 ? -5.144 0.103 -14.264 1.00 76.94 192 LEU A O 1
ATOM 1503 N N . ASP A 1 193 ? -5.990 -1.193 -12.630 1.00 74.38 193 ASP A N 1
ATOM 1504 C CA . ASP A 1 193 ? -7.344 -1.291 -13.160 1.00 74.38 193 ASP A CA 1
ATOM 1505 C C . ASP A 1 193 ? -7.961 0.110 -13.354 1.00 74.38 193 ASP A C 1
ATOM 1507 O O . ASP A 1 193 ? -7.839 0.990 -12.501 1.00 74.38 193 ASP A O 1
ATOM 1511 N N . ASN A 1 194 ? -8.623 0.322 -14.493 1.00 70.56 194 ASN A N 1
ATOM 1512 C CA . ASN A 1 194 ? -9.199 1.601 -14.942 1.00 70.56 194 ASN A CA 1
ATOM 1513 C C . ASN A 1 194 ? -8.206 2.737 -15.289 1.00 70.56 194 ASN A C 1
ATOM 1515 O O . ASN A 1 194 ? -8.642 3.853 -15.582 1.00 70.56 194 ASN A O 1
ATOM 1519 N N . PHE A 1 195 ? -6.890 2.490 -15.335 1.00 73.00 195 PHE A N 1
ATOM 1520 C CA . PHE A 1 195 ? -5.921 3.506 -15.772 1.00 73.00 195 PHE A CA 1
ATOM 1521 C C . PHE A 1 195 ? -5.742 3.549 -17.290 1.00 73.00 195 PHE A C 1
ATOM 1523 O O . PHE A 1 195 ? -5.656 2.531 -17.976 1.00 73.00 195 PHE A O 1
ATOM 1530 N N . THR A 1 196 ? -5.593 4.764 -17.830 1.00 75.31 196 THR A N 1
ATOM 1531 C CA . THR A 1 196 ? -5.171 4.931 -19.227 1.00 75.31 196 THR A CA 1
ATOM 1532 C C . THR A 1 196 ? -3.722 4.458 -19.408 1.00 75.31 196 THR A C 1
ATOM 1534 O O . THR A 1 196 ? -2.912 4.594 -18.483 1.00 75.31 196 THR A O 1
ATOM 1537 N N . PRO A 1 197 ? -3.325 3.999 -20.612 1.00 77.56 197 PRO A N 1
ATOM 1538 C CA . PRO A 1 197 ? -1.943 3.592 -20.873 1.00 77.56 197 PRO A CA 1
ATOM 1539 C C . PRO A 1 197 ? -0.906 4.677 -20.548 1.00 77.56 197 PRO A C 1
ATOM 1541 O O . PRO A 1 197 ? 0.205 4.381 -20.118 1.00 77.56 197 PRO A O 1
ATOM 1544 N N . THR A 1 198 ? -1.253 5.955 -20.732 1.00 79.00 198 THR A N 1
ATOM 1545 C CA . THR A 1 198 ? -0.361 7.069 -20.384 1.00 79.00 198 THR A CA 1
ATOM 1546 C C . THR A 1 198 ? -0.209 7.221 -18.876 1.00 79.00 198 THR A C 1
ATOM 1548 O O . THR A 1 198 ? 0.916 7.376 -18.413 1.00 79.00 198 THR A O 1
ATOM 1551 N N . ALA A 1 199 ? -1.302 7.135 -18.115 1.00 73.50 199 ALA A N 1
ATOM 1552 C CA . ALA A 1 199 ? -1.246 7.237 -16.661 1.00 73.50 199 ALA A CA 1
ATOM 1553 C C . ALA A 1 199 ? -0.447 6.077 -16.042 1.00 73.50 199 ALA A C 1
ATOM 1555 O O . ALA A 1 199 ? 0.403 6.308 -15.187 1.00 73.50 199 ALA A O 1
ATOM 1556 N N . ALA A 1 200 ? -0.635 4.859 -16.556 1.00 77.94 200 ALA A N 1
ATOM 1557 C CA . ALA A 1 200 ? 0.150 3.682 -16.195 1.00 77.94 200 ALA A CA 1
ATOM 1558 C C . ALA A 1 200 ? 1.667 3.896 -16.359 1.00 77.94 200 ALA A C 1
ATOM 1560 O O . ALA A 1 200 ? 2.443 3.682 -15.429 1.00 77.94 200 ALA A O 1
ATOM 1561 N N . VAL A 1 201 ? 2.097 4.378 -17.531 1.00 79.88 201 VAL A N 1
ATOM 1562 C CA . VAL A 1 201 ? 3.516 4.664 -17.808 1.00 79.88 201 VAL A CA 1
ATOM 1563 C C . VAL A 1 201 ? 4.059 5.739 -16.869 1.00 79.88 201 VAL A C 1
ATOM 1565 O O . VAL A 1 201 ? 5.174 5.599 -16.373 1.00 79.88 201 VAL A O 1
ATOM 1568 N N . THR A 1 202 ? 3.280 6.792 -16.611 1.00 77.19 202 THR A N 1
ATOM 1569 C CA . THR A 1 202 ? 3.655 7.880 -15.699 1.00 77.19 202 THR A CA 1
ATOM 1570 C C . THR A 1 202 ? 3.848 7.373 -14.269 1.00 77.19 202 THR A C 1
ATOM 1572 O O . THR A 1 202 ? 4.856 7.698 -13.646 1.00 77.19 202 THR A O 1
ATOM 1575 N N . ILE A 1 203 ? 2.941 6.523 -13.770 1.00 75.69 203 ILE A N 1
ATOM 1576 C CA . ILE A 1 203 ? 3.046 5.894 -12.445 1.00 75.69 203 ILE A CA 1
ATOM 1577 C C . ILE A 1 203 ? 4.359 5.115 -12.318 1.00 75.69 203 ILE A C 1
ATOM 1579 O O . ILE A 1 203 ? 5.151 5.368 -11.406 1.00 75.69 203 ILE A O 1
ATOM 1583 N N . VAL A 1 204 ? 4.616 4.211 -13.267 1.00 79.88 204 VAL A N 1
ATOM 1584 C CA . VAL A 1 204 ? 5.833 3.391 -13.276 1.00 79.88 204 VAL A CA 1
ATOM 1585 C C . VAL A 1 204 ? 7.071 4.282 -13.370 1.00 79.88 204 VAL A C 1
ATOM 1587 O O . VAL A 1 204 ? 8.011 4.114 -12.600 1.00 79.88 204 VAL A O 1
ATOM 1590 N N . GLN A 1 205 ? 7.072 5.276 -14.261 1.00 79.81 205 GLN A N 1
ATOM 1591 C CA . GLN A 1 205 ? 8.187 6.207 -14.419 1.00 79.81 205 GLN A CA 1
ATOM 1592 C C . GLN A 1 205 ? 8.513 6.950 -13.117 1.00 79.81 205 GLN A C 1
ATOM 1594 O O . GLN A 1 205 ? 9.685 7.012 -12.745 1.00 79.81 205 GLN A O 1
ATOM 1599 N N . HIS A 1 206 ? 7.513 7.485 -12.414 1.00 74.88 206 HIS A N 1
ATOM 1600 C CA . HIS A 1 206 ? 7.739 8.192 -11.153 1.00 74.88 206 HIS A CA 1
ATOM 1601 C C . HIS A 1 206 ? 8.267 7.271 -10.061 1.00 74.88 206 HIS A C 1
ATOM 1603 O O . HIS A 1 206 ? 9.206 7.646 -9.359 1.00 74.88 206 HIS A O 1
ATOM 1609 N N . TYR A 1 207 ? 7.736 6.051 -9.959 1.00 75.81 207 TYR A N 1
ATOM 1610 C CA . TYR A 1 207 ? 8.267 5.066 -9.024 1.00 75.81 207 TYR A CA 1
ATOM 1611 C C . TYR A 1 207 ? 9.745 4.762 -9.319 1.00 75.81 207 TYR A C 1
ATOM 1613 O O . TYR A 1 207 ? 10.587 4.837 -8.427 1.00 75.81 207 TYR A O 1
ATOM 1621 N N . LEU A 1 208 ? 10.100 4.513 -10.585 1.00 77.12 208 LEU A N 1
ATOM 1622 C CA . LEU A 1 208 ? 11.488 4.254 -10.982 1.00 77.12 208 LEU A CA 1
ATOM 1623 C C . LEU A 1 208 ? 12.413 5.451 -10.719 1.00 77.12 208 LEU A C 1
ATOM 1625 O O . LEU A 1 208 ? 13.554 5.269 -10.293 1.00 77.12 208 LEU A O 1
ATOM 1629 N N . GLN A 1 209 ? 11.940 6.678 -10.943 1.00 76.00 209 GLN A N 1
ATOM 1630 C CA . GLN A 1 209 ? 12.686 7.897 -10.620 1.00 76.00 209 GLN A CA 1
ATOM 1631 C C . GLN A 1 209 ? 12.905 8.058 -9.108 1.00 76.00 209 GLN A C 1
ATOM 1633 O O . GLN A 1 209 ? 14.011 8.427 -8.695 1.00 76.00 209 GLN A O 1
ATOM 1638 N N . ALA A 1 210 ? 11.890 7.762 -8.290 1.00 71.75 210 ALA A N 1
ATOM 1639 C CA . ALA A 1 210 ? 11.998 7.765 -6.834 1.00 71.75 210 ALA A CA 1
ATOM 1640 C C . ALA A 1 210 ? 13.019 6.718 -6.373 1.00 71.75 210 ALA A C 1
ATOM 1642 O O . ALA A 1 210 ? 13.961 7.058 -5.661 1.00 71.75 210 ALA A O 1
ATOM 1643 N N . VAL A 1 211 ? 12.931 5.488 -6.890 1.00 71.31 211 VAL A N 1
ATOM 1644 C CA . VAL A 1 211 ? 13.891 4.417 -6.593 1.00 71.31 211 VAL A CA 1
ATOM 1645 C C . VAL A 1 211 ? 15.320 4.821 -6.966 1.00 71.31 211 VAL A C 1
ATOM 1647 O O . VAL A 1 211 ? 16.244 4.662 -6.167 1.00 71.31 211 VAL A O 1
ATOM 1650 N N . ASN A 1 212 ? 15.519 5.388 -8.160 1.00 73.12 212 ASN A N 1
ATOM 1651 C CA . ASN A 1 212 ? 16.829 5.860 -8.615 1.00 73.12 212 ASN A CA 1
ATOM 1652 C C . ASN A 1 212 ? 17.407 6.930 -7.682 1.00 73.12 212 ASN A C 1
ATOM 1654 O O . ASN A 1 212 ? 18.583 6.908 -7.327 1.00 73.12 212 ASN A O 1
ATOM 1658 N N . THR A 1 213 ? 16.574 7.882 -7.273 1.00 69.44 213 THR A N 1
ATOM 1659 C CA . THR A 1 213 ? 17.008 8.993 -6.424 1.00 69.44 213 THR A CA 1
ATOM 1660 C C . THR A 1 213 ? 17.312 8.520 -5.005 1.00 69.44 213 THR A C 1
ATOM 1662 O O . THR A 1 213 ? 18.325 8.898 -4.419 1.00 69.44 213 THR A O 1
ATOM 1665 N N . GLU A 1 214 ? 16.466 7.659 -4.453 1.00 64.62 214 GLU A N 1
ATOM 1666 C CA . GLU A 1 214 ? 16.527 7.303 -3.042 1.00 64.62 214 GLU A CA 1
ATOM 1667 C C . GLU A 1 214 ? 17.522 6.188 -2.742 1.00 64.62 214 GLU A C 1
ATOM 1669 O O . GLU A 1 214 ? 18.333 6.344 -1.825 1.00 64.62 214 GLU A O 1
ATOM 1674 N N . TYR A 1 215 ? 17.513 5.108 -3.524 1.00 63.94 215 TYR A N 1
ATOM 1675 C CA . TYR A 1 215 ? 18.377 3.951 -3.283 1.00 63.94 215 TYR A CA 1
ATOM 1676 C C . TYR A 1 215 ? 19.752 4.110 -3.929 1.00 63.94 215 TYR A C 1
ATOM 1678 O O . TYR A 1 215 ? 20.765 3.794 -3.310 1.00 63.94 215 TYR A O 1
ATOM 1686 N N . TRP A 1 216 ? 19.804 4.657 -5.146 1.00 64.62 216 TRP A N 1
ATOM 1687 C CA . TRP A 1 216 ? 21.030 4.660 -5.951 1.00 64.62 216 TRP A CA 1
ATOM 1688 C C . TRP A 1 216 ? 21.805 5.975 -5.869 1.00 64.62 216 TRP A C 1
ATOM 1690 O O . TRP A 1 216 ? 23.031 5.962 -5.785 1.00 64.62 216 TRP A O 1
ATOM 1700 N N . LYS A 1 217 ? 21.105 7.11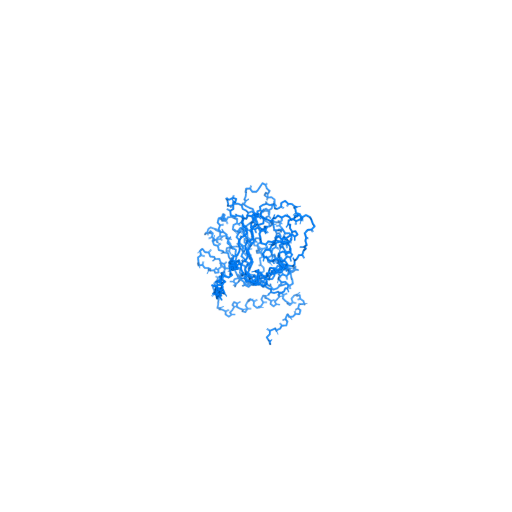5 -5.822 1.00 64.31 217 LYS A N 1
ATOM 1701 C CA . LYS A 1 217 ? 21.721 8.444 -5.624 1.00 64.31 217 LYS A CA 1
ATOM 1702 C C . LYS A 1 217 ? 21.806 8.863 -4.157 1.00 64.31 217 LYS A C 1
ATOM 1704 O O . LYS A 1 217 ? 22.483 9.837 -3.836 1.00 64.31 217 LYS A O 1
ATOM 1709 N N . GLY A 1 218 ? 21.204 8.084 -3.260 1.00 53.00 218 GLY A N 1
ATOM 1710 C CA . GLY A 1 218 ? 21.582 8.082 -1.862 1.00 53.00 218 GLY A CA 1
ATOM 1711 C C . GLY A 1 218 ? 20.796 9.018 -0.936 1.00 53.00 218 GLY A C 1
ATOM 1712 O O . GLY A 1 218 ? 21.389 9.753 -0.143 1.00 53.00 218 GLY A O 1
ATOM 1713 N N . ALA A 1 219 ? 19.474 8.909 -0.904 1.00 53.34 219 ALA A N 1
ATOM 1714 C CA . ALA A 1 219 ? 18.682 9.509 0.175 1.00 53.34 219 ALA A CA 1
ATOM 1715 C C . ALA A 1 219 ? 18.283 8.488 1.259 1.00 53.34 219 ALA A C 1
ATOM 1717 O O . ALA A 1 219 ? 18.256 8.832 2.439 1.00 53.34 219 ALA A O 1
ATOM 1718 N N . CYS A 1 220 ? 18.067 7.217 0.909 1.00 52.94 220 CYS A N 1
ATOM 1719 C CA . CYS A 1 220 ? 17.471 6.231 1.814 1.00 52.94 220 CYS A CA 1
ATOM 1720 C C . CYS A 1 220 ? 18.511 5.306 2.482 1.00 52.94 220 CYS A C 1
ATOM 1722 O O . CYS A 1 220 ? 19.590 5.062 1.941 1.00 52.94 220 CYS A O 1
ATOM 1724 N N . LYS A 1 221 ? 18.211 4.834 3.701 1.00 54.47 221 LYS A N 1
ATOM 1725 C CA . LYS A 1 221 ? 19.037 3.907 4.511 1.00 54.47 221 LYS A CA 1
ATOM 1726 C C . LYS A 1 221 ? 18.396 2.514 4.651 1.00 54.47 221 LYS A C 1
ATOM 1728 O O . LYS A 1 221 ? 18.745 1.781 5.571 1.00 54.47 221 LYS A O 1
ATOM 1733 N N . ARG A 1 222 ? 17.403 2.180 3.824 1.00 57.91 222 ARG A N 1
ATOM 1734 C CA . ARG A 1 222 ? 16.563 0.982 3.991 1.00 57.91 222 ARG A CA 1
ATOM 1735 C C . ARG A 1 222 ? 16.727 0.017 2.816 1.00 57.91 222 ARG A C 1
ATOM 1737 O O . ARG A 1 222 ? 17.173 0.415 1.741 1.00 57.91 222 ARG A O 1
ATOM 1744 N N . VAL A 1 223 ? 16.417 -1.253 3.074 1.00 53.72 223 VAL A N 1
ATOM 1745 C CA . VAL A 1 223 ? 16.485 -2.343 2.091 1.00 53.72 223 VAL A CA 1
ATOM 1746 C C . VAL A 1 223 ? 15.435 -2.081 1.008 1.00 53.72 223 VAL A C 1
ATOM 1748 O O . VAL A 1 223 ? 14.311 -1.711 1.349 1.00 53.72 223 VAL A O 1
ATOM 1751 N N . PRO A 1 224 ? 15.779 -2.224 -0.277 1.00 62.16 224 PRO A N 1
ATOM 1752 C CA . PRO A 1 224 ? 14.822 -2.001 -1.348 1.00 62.16 224 PRO A CA 1
ATOM 1753 C C . PRO A 1 224 ? 13.776 -3.133 -1.401 1.00 62.16 224 PRO A C 1
ATOM 1755 O O . PRO A 1 224 ? 14.042 -4.260 -0.980 1.00 62.16 224 PRO A O 1
ATOM 1758 N N . THR A 1 225 ? 12.575 -2.824 -1.900 1.00 70.56 225 THR A N 1
ATOM 1759 C CA . THR A 1 225 ? 11.449 -3.769 -2.038 1.00 70.56 225 THR A CA 1
ATOM 1760 C C . THR A 1 225 ? 11.868 -5.039 -2.784 1.00 70.56 225 THR A C 1
ATOM 1762 O O . THR A 1 225 ? 12.554 -4.959 -3.795 1.00 70.56 225 THR A O 1
ATOM 1765 N N . ARG A 1 226 ? 11.461 -6.228 -2.329 1.00 72.81 226 ARG A N 1
ATOM 1766 C CA . ARG A 1 226 ? 11.862 -7.498 -2.963 1.00 72.81 226 ARG A CA 1
ATOM 1767 C C . ARG A 1 226 ? 11.033 -7.856 -4.190 1.00 72.81 226 ARG A C 1
ATOM 1769 O O . ARG A 1 226 ? 11.547 -8.529 -5.078 1.00 72.81 226 ARG A O 1
ATOM 1776 N N . ALA A 1 227 ? 9.780 -7.419 -4.244 1.00 80.69 227 ALA A N 1
ATOM 1777 C CA . ALA A 1 227 ? 8.911 -7.610 -5.397 1.00 80.69 227 ALA A CA 1
ATOM 1778 C C . ALA A 1 227 ? 8.015 -6.387 -5.625 1.00 80.69 227 ALA A C 1
ATOM 1780 O O . ALA A 1 227 ? 7.387 -5.876 -4.702 1.00 80.69 227 ALA A O 1
ATOM 1781 N N . LEU A 1 228 ? 7.949 -5.929 -6.870 1.00 85.25 228 LEU A N 1
ATOM 1782 C CA . LEU A 1 228 ? 7.093 -4.852 -7.340 1.00 85.25 228 LEU A CA 1
ATOM 1783 C C . LEU A 1 228 ? 6.232 -5.385 -8.477 1.00 85.25 228 LEU A C 1
ATOM 1785 O O . LEU A 1 228 ? 6.737 -5.666 -9.559 1.00 85.25 228 LEU A O 1
ATOM 1789 N N . ILE A 1 229 ? 4.937 -5.514 -8.236 1.00 87.25 229 ILE A N 1
ATOM 1790 C CA . ILE A 1 229 ? 3.990 -6.129 -9.157 1.00 87.25 229 ILE A CA 1
ATOM 1791 C C . ILE A 1 229 ? 3.016 -5.055 -9.625 1.00 87.25 229 ILE A C 1
ATOM 1793 O O . ILE A 1 229 ? 2.257 -4.536 -8.818 1.00 87.25 229 ILE A O 1
ATOM 1797 N N . PHE A 1 230 ? 3.001 -4.736 -10.919 1.00 86.25 230 PHE A N 1
ATOM 1798 C CA . PHE A 1 230 ? 1.929 -3.944 -11.526 1.00 86.25 230 PHE A CA 1
ATOM 1799 C C . PHE A 1 230 ? 0.937 -4.873 -12.226 1.00 86.25 230 PHE A C 1
ATOM 1801 O O . PHE A 1 230 ? 1.284 -5.527 -13.212 1.00 86.25 230 PHE A O 1
ATOM 1808 N N . SER A 1 231 ? -0.295 -4.945 -11.734 1.00 85.56 231 SER A N 1
ATOM 1809 C CA . SER A 1 231 ? -1.365 -5.725 -12.361 1.00 85.56 231 SER A CA 1
ATOM 1810 C C . SER A 1 231 ? -2.248 -4.858 -13.256 1.00 85.56 231 SER A C 1
ATOM 1812 O O . SER A 1 231 ? -2.218 -3.626 -13.186 1.00 85.56 231 SER A O 1
ATOM 1814 N N . SER A 1 232 ? -3.045 -5.520 -14.098 1.00 80.94 232 SER A N 1
ATOM 1815 C CA . SER A 1 232 ? -4.028 -4.877 -14.981 1.00 80.94 232 SER A CA 1
ATOM 1816 C C . SER A 1 232 ? -3.384 -3.912 -15.988 1.00 80.94 232 SER A C 1
ATOM 1818 O O . SER A 1 232 ? -3.928 -2.850 -16.287 1.00 80.94 232 SER A O 1
ATOM 1820 N N . MET A 1 233 ? -2.196 -4.257 -16.508 1.00 82.19 233 MET A N 1
ATOM 1821 C CA . MET A 1 233 ? -1.444 -3.360 -17.388 1.00 82.19 233 MET A CA 1
ATOM 1822 C C . MET A 1 233 ? -1.959 -3.316 -18.833 1.00 82.19 233 MET A C 1
ATOM 1824 O O . MET A 1 233 ? -1.943 -4.347 -19.509 1.00 82.19 233 MET A O 1
ATOM 1828 N N . PRO A 1 234 ? -2.307 -2.127 -19.377 1.00 79.12 234 PRO A N 1
ATOM 1829 C CA . PRO A 1 234 ? -2.644 -1.987 -20.786 1.00 79.12 234 PRO A CA 1
ATOM 1830 C C . PRO A 1 234 ? -1.472 -2.362 -21.692 1.00 79.12 234 PRO A C 1
ATOM 1832 O O . PRO A 1 234 ? -0.327 -1.960 -21.461 1.00 79.12 234 PRO A O 1
ATOM 1835 N N . LYS A 1 235 ? -1.760 -3.067 -22.788 1.00 80.94 235 LYS A N 1
ATOM 1836 C CA . LYS A 1 235 ? -0.734 -3.517 -23.740 1.00 80.94 235 LYS A CA 1
ATOM 1837 C C . LYS A 1 235 ? 0.063 -2.356 -24.337 1.00 80.94 235 LYS A C 1
ATOM 1839 O O . LYS A 1 235 ? 1.274 -2.484 -24.499 1.00 80.94 235 LYS A O 1
ATOM 1844 N N . GLU A 1 236 ? -0.563 -1.202 -24.596 1.00 81.69 236 GLU A N 1
ATOM 1845 C CA . GLU A 1 236 ? 0.157 -0.030 -25.115 1.00 81.69 236 GLU A CA 1
ATOM 1846 C C . GLU A 1 236 ? 1.126 0.584 -24.088 1.00 81.69 236 GLU A C 1
ATOM 1848 O O . GLU A 1 236 ? 2.107 1.232 -24.466 1.00 81.69 236 GLU A O 1
ATOM 1853 N N . ALA A 1 237 ? 0.881 0.390 -22.786 1.00 81.94 237 ALA A N 1
ATOM 1854 C CA . ALA A 1 237 ? 1.774 0.859 -21.728 1.00 81.94 237 ALA A CA 1
ATOM 1855 C C . ALA A 1 237 ? 3.054 0.014 -21.659 1.00 81.94 237 ALA A C 1
ATOM 1857 O O . ALA A 1 237 ? 4.136 0.564 -21.449 1.00 81.94 237 ALA A O 1
ATOM 1858 N N . LEU A 1 238 ? 2.958 -1.298 -21.905 1.00 83.06 238 LEU A N 1
ATOM 1859 C CA . LEU A 1 238 ? 4.085 -2.234 -21.809 1.00 83.06 238 LEU A CA 1
ATOM 1860 C C . LEU A 1 238 ? 5.259 -1.842 -22.714 1.00 83.06 238 LEU A C 1
ATOM 1862 O O . LEU A 1 238 ? 6.393 -1.750 -22.245 1.00 83.06 238 LEU A O 1
ATOM 1866 N N . GLU A 1 239 ? 5.001 -1.538 -23.989 1.00 80.25 239 GLU A N 1
ATOM 1867 C CA . GLU A 1 239 ? 6.060 -1.145 -24.935 1.00 80.25 239 GLU A CA 1
ATOM 1868 C C . GLU A 1 239 ? 6.752 0.164 -24.527 1.00 80.25 239 GLU A C 1
ATOM 1870 O O . GLU A 1 239 ? 7.956 0.362 -24.726 1.00 80.25 239 GLU A O 1
ATOM 1875 N N . ARG A 1 240 ? 6.002 1.070 -23.894 1.00 82.88 240 ARG A N 1
ATOM 1876 C CA . ARG A 1 240 ? 6.549 2.321 -23.365 1.00 82.88 240 ARG A CA 1
ATOM 1877 C C . ARG A 1 240 ? 7.397 2.071 -22.117 1.00 82.88 240 ARG A C 1
ATOM 1879 O O . ARG A 1 240 ? 8.469 2.667 -22.016 1.00 82.88 240 ARG A O 1
ATOM 1886 N N . ILE A 1 241 ? 6.955 1.182 -21.222 1.00 85.06 241 ILE A N 1
ATOM 1887 C CA . ILE A 1 241 ? 7.657 0.814 -19.981 1.00 85.06 241 ILE A CA 1
ATOM 1888 C C . ILE A 1 241 ? 8.971 0.080 -20.270 1.00 85.06 241 ILE A C 1
ATOM 1890 O O . ILE A 1 241 ? 9.983 0.360 -19.625 1.00 85.06 241 ILE A O 1
ATOM 1894 N N . ARG A 1 242 ? 9.010 -0.792 -21.285 1.00 84.06 242 ARG A N 1
ATOM 1895 C CA . ARG A 1 242 ? 10.240 -1.499 -21.693 1.00 84.06 242 ARG A CA 1
ATOM 1896 C C . ARG A 1 242 ? 11.416 -0.557 -21.949 1.00 84.06 242 ARG A C 1
ATOM 1898 O O . ARG A 1 242 ? 12.540 -0.870 -21.578 1.00 84.06 242 ARG A O 1
ATOM 1905 N N . ASN A 1 243 ? 11.143 0.621 -22.505 1.00 82.25 243 ASN A N 1
ATOM 1906 C CA . ASN A 1 243 ? 12.153 1.624 -22.838 1.00 82.25 243 ASN A CA 1
ATOM 1907 C C . ASN A 1 243 ? 12.420 2.644 -21.710 1.00 82.25 243 ASN A C 1
ATOM 1909 O O . ASN A 1 243 ? 13.241 3.548 -21.885 1.00 82.25 243 ASN A O 1
ATOM 1913 N N . LEU A 1 244 ? 11.725 2.554 -20.566 1.00 83.50 244 LEU A N 1
ATOM 1914 C CA . LEU A 1 244 ? 11.869 3.517 -19.46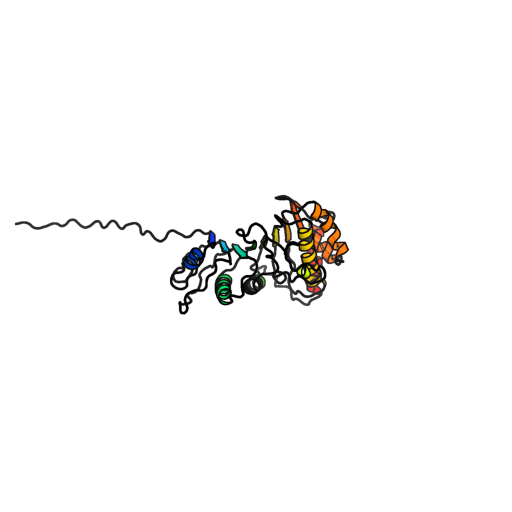7 1.00 83.50 244 LEU A CA 1
ATOM 1915 C C . LEU A 1 244 ? 13.258 3.521 -18.813 1.00 83.50 244 LEU A C 1
ATOM 1917 O O . LEU A 1 244 ? 13.757 4.625 -18.592 1.00 83.50 244 LEU A O 1
ATOM 1921 N N . PRO A 1 245 ? 13.922 2.380 -18.530 1.00 82.25 245 PRO A N 1
ATOM 1922 C CA . PRO A 1 245 ? 15.228 2.395 -17.868 1.00 82.25 245 PRO A CA 1
ATOM 1923 C C . PRO A 1 245 ? 16.270 3.243 -18.603 1.00 82.25 245 PRO A C 1
ATOM 1925 O O . PRO A 1 245 ? 16.942 4.077 -17.994 1.00 82.25 245 PRO A O 1
ATOM 1928 N N . THR A 1 246 ? 16.331 3.100 -19.930 1.00 80.25 246 THR A N 1
ATOM 1929 C CA . THR A 1 246 ? 17.219 3.877 -20.801 1.00 80.25 246 THR A CA 1
ATOM 1930 C C . THR A 1 246 ? 16.829 5.353 -20.832 1.00 80.25 246 THR A C 1
ATOM 1932 O O . THR A 1 246 ? 17.696 6.216 -20.744 1.00 80.25 246 THR A O 1
ATOM 1935 N N . LYS A 1 247 ? 15.526 5.664 -20.907 1.00 82.19 247 LYS A N 1
ATOM 1936 C CA . LYS A 1 247 ? 15.027 7.051 -20.933 1.00 82.19 247 LYS A CA 1
ATOM 1937 C C . LYS A 1 247 ? 15.279 7.808 -19.629 1.00 82.19 247 LYS A C 1
ATOM 1939 O O . LYS A 1 247 ? 15.547 9.003 -19.670 1.00 82.19 247 LYS A O 1
ATOM 1944 N N . ILE A 1 248 ? 15.172 7.131 -18.487 1.00 79.19 248 ILE A N 1
ATOM 1945 C CA . ILE A 1 248 ? 15.376 7.724 -17.157 1.00 79.19 248 ILE A CA 1
ATOM 1946 C C . ILE A 1 248 ? 16.877 7.835 -16.823 1.00 79.19 248 ILE A C 1
ATOM 1948 O O . ILE A 1 248 ? 17.252 8.587 -15.922 1.00 79.19 248 ILE A O 1
ATOM 1952 N N . GLY A 1 249 ? 17.746 7.117 -17.546 1.00 78.44 249 GLY A N 1
ATOM 1953 C CA . GLY A 1 249 ? 19.180 7.070 -17.261 1.00 78.44 249 GLY A CA 1
ATOM 1954 C C . GLY A 1 249 ? 19.473 6.341 -15.949 1.00 78.44 249 GLY A C 1
ATOM 1955 O O . GLY A 1 249 ? 20.224 6.842 -15.110 1.00 78.44 249 GLY A O 1
ATOM 1956 N N . LEU A 1 250 ? 18.820 5.195 -15.729 1.00 77.25 250 LEU A N 1
ATOM 1957 C CA . LEU A 1 250 ? 19.109 4.333 -14.583 1.00 77.25 250 LEU A CA 1
ATOM 1958 C C . LEU A 1 250 ? 20.527 3.759 -14.702 1.00 77.25 250 LEU A C 1
ATOM 1960 O O . LEU A 1 250 ? 20.939 3.338 -15.781 1.00 77.25 250 LEU A O 1
ATOM 1964 N N . ALA A 1 251 ? 21.266 3.739 -13.592 1.00 75.06 251 ALA A N 1
ATOM 1965 C CA . ALA A 1 251 ? 22.574 3.092 -13.546 1.00 75.06 251 ALA A CA 1
ATOM 1966 C C . ALA A 1 251 ? 22.429 1.581 -13.787 1.00 75.06 251 ALA A C 1
ATOM 1968 O O . ALA A 1 251 ? 21.445 0.982 -13.359 1.00 75.06 251 ALA A O 1
ATOM 1969 N N . GLU A 1 252 ? 23.423 0.958 -14.416 1.00 76.19 252 GLU A N 1
ATOM 1970 C CA . GLU A 1 252 ? 23.407 -0.471 -14.762 1.00 76.19 252 GLU A CA 1
ATOM 1971 C C . GLU A 1 252 ? 23.041 -1.396 -13.575 1.00 76.19 252 GLU A C 1
ATOM 1973 O O . GLU A 1 252 ? 22.117 -2.192 -13.738 1.00 76.19 252 GLU A O 1
ATOM 1978 N N . PRO A 1 253 ? 23.577 -1.218 -12.345 1.00 73.25 253 PRO A N 1
ATOM 1979 C CA . PRO A 1 253 ? 23.164 -2.031 -11.192 1.00 73.25 253 PRO A CA 1
ATOM 1980 C C . PRO A 1 253 ? 21.683 -1.880 -10.807 1.00 73.25 253 PRO A C 1
ATOM 1982 O O . PRO A 1 253 ? 21.069 -2.814 -10.296 1.00 73.25 253 PRO A O 1
ATOM 1985 N N . ALA A 1 254 ? 21.090 -0.706 -11.053 1.00 75.50 254 ALA A N 1
ATOM 1986 C CA . ALA A 1 254 ? 19.671 -0.466 -10.807 1.00 75.50 254 ALA A CA 1
ATOM 1987 C C . ALA A 1 254 ? 18.798 -1.184 -11.835 1.00 75.50 254 ALA A C 1
ATOM 1989 O O . ALA A 1 254 ? 17.733 -1.691 -11.490 1.00 75.50 254 ALA A O 1
ATOM 1990 N N . VAL A 1 255 ? 19.257 -1.241 -13.087 1.00 77.88 255 VAL A N 1
ATOM 1991 C CA . VAL A 1 255 ? 18.580 -1.975 -14.160 1.00 77.88 255 VAL A CA 1
ATOM 1992 C C . VAL A 1 255 ? 18.623 -3.477 -13.888 1.00 77.88 255 VAL A C 1
ATOM 1994 O O . VAL A 1 255 ? 17.587 -4.126 -13.987 1.00 77.88 255 VAL A O 1
ATOM 1997 N N . GLU A 1 256 ? 19.778 -4.015 -13.486 1.00 76.75 256 GLU A N 1
ATOM 1998 C CA . GLU A 1 256 ? 19.927 -5.427 -13.098 1.00 76.75 256 GLU A CA 1
ATOM 1999 C C . GLU A 1 256 ? 19.009 -5.797 -11.925 1.00 76.75 256 GLU A C 1
ATOM 2001 O O . GLU A 1 256 ? 18.291 -6.792 -11.977 1.00 76.75 256 GLU A O 1
ATOM 2006 N N . TRP A 1 257 ? 18.970 -4.964 -10.883 1.00 76.44 257 TRP A N 1
ATOM 2007 C CA . TRP A 1 257 ? 18.086 -5.178 -9.737 1.00 76.44 257 TRP A CA 1
ATOM 2008 C C . TRP A 1 257 ? 16.599 -5.149 -10.134 1.00 76.44 257 TRP A C 1
ATOM 2010 O O . TRP A 1 257 ? 15.821 -6.019 -9.743 1.00 76.44 257 TRP A O 1
ATOM 2020 N N . LEU A 1 258 ? 16.206 -4.187 -10.972 1.00 77.94 258 LEU A N 1
ATOM 2021 C CA . LEU A 1 258 ? 14.836 -4.050 -11.465 1.00 77.94 258 LEU A CA 1
ATOM 2022 C C . LEU A 1 258 ? 14.361 -5.247 -12.300 1.00 77.94 258 LEU A C 1
ATOM 2024 O O . LEU A 1 258 ? 13.165 -5.531 -12.302 1.00 77.94 258 LEU A O 1
ATOM 2028 N N . GLN A 1 259 ? 15.262 -5.952 -12.990 1.00 77.50 259 GLN A N 1
ATOM 2029 C CA . GLN A 1 259 ? 14.912 -7.173 -13.725 1.00 77.50 259 GLN A CA 1
ATOM 2030 C C . GLN A 1 259 ? 14.433 -8.297 -12.803 1.00 77.50 259 GLN A C 1
ATOM 2032 O O . GLN A 1 259 ? 13.608 -9.115 -13.215 1.00 77.50 259 GLN A O 1
ATOM 2037 N N . ASP A 1 260 ? 14.938 -8.366 -11.569 1.00 75.38 260 ASP A N 1
ATOM 2038 C CA . ASP A 1 260 ? 14.501 -9.390 -10.622 1.00 75.38 260 ASP A CA 1
ATOM 2039 C C . ASP A 1 260 ? 13.255 -8.972 -9.837 1.00 75.38 260 ASP A C 1
ATOM 2041 O O . ASP A 1 260 ? 12.421 -9.818 -9.523 1.00 75.38 260 ASP A O 1
ATOM 2045 N N . VAL A 1 261 ? 13.116 -7.672 -9.569 1.00 74.94 261 VAL A N 1
ATOM 2046 C CA . VAL A 1 261 ? 12.096 -7.141 -8.659 1.00 74.94 261 VAL A CA 1
ATOM 2047 C C . VAL A 1 261 ? 10.820 -6.702 -9.370 1.00 74.94 261 VAL A C 1
ATOM 2049 O O . VAL A 1 261 ? 9.756 -6.792 -8.766 1.00 74.94 261 VAL A O 1
ATOM 2052 N N . LEU A 1 262 ? 10.875 -6.227 -10.620 1.00 81.88 262 LEU A N 1
ATOM 2053 C CA . LEU A 1 262 ? 9.690 -5.711 -11.307 1.00 81.88 262 LEU A CA 1
ATOM 2054 C C . LEU A 1 262 ? 8.969 -6.785 -12.122 1.00 81.88 262 LEU A C 1
ATOM 2056 O O . LEU A 1 262 ? 9.506 -7.419 -13.034 1.00 81.88 262 LEU A O 1
ATOM 2060 N N . PHE A 1 263 ? 7.680 -6.875 -11.851 1.00 80.31 263 PHE A N 1
ATOM 2061 C CA . PHE A 1 263 ? 6.742 -7.802 -12.432 1.00 80.31 263 PHE A CA 1
ATOM 2062 C C . PHE A 1 263 ? 5.536 -7.046 -12.968 1.00 80.31 263 PHE A C 1
ATOM 2064 O O . PHE A 1 263 ? 5.036 -6.124 -12.328 1.00 80.31 263 PHE A O 1
ATOM 2071 N N . VAL A 1 264 ? 5.045 -7.452 -14.133 1.00 80.69 264 VAL A N 1
ATOM 2072 C CA . VAL A 1 264 ? 3.835 -6.895 -14.723 1.00 80.69 264 VAL A CA 1
ATOM 2073 C C . VAL A 1 264 ? 2.927 -7.985 -15.242 1.00 80.69 264 VAL A C 1
ATOM 2075 O O . VAL A 1 264 ? 3.377 -8.927 -15.900 1.00 80.69 264 VAL A O 1
ATOM 2078 N N . GLY A 1 265 ? 1.641 -7.847 -14.934 1.00 72.06 265 GLY A N 1
ATOM 2079 C CA . GLY A 1 265 ? 0.617 -8.785 -15.352 1.00 72.06 265 GLY A CA 1
ATOM 2080 C C . GLY A 1 265 ? -0.556 -8.154 -16.087 1.00 72.06 265 GLY A C 1
ATOM 2081 O O . GLY A 1 265 ? -0.953 -7.018 -15.824 1.00 72.06 265 GLY A O 1
ATOM 2082 N N . ASP A 1 266 ? -1.118 -8.951 -16.991 1.00 65.25 266 ASP A N 1
ATOM 2083 C CA . ASP A 1 266 ? -2.463 -8.795 -17.545 1.00 65.25 266 ASP A CA 1
ATOM 2084 C C . ASP A 1 266 ? -3.331 -9.879 -16.878 1.00 65.25 266 ASP A C 1
ATOM 2086 O O . ASP A 1 266 ? -3.158 -11.076 -17.129 1.00 65.25 266 ASP A O 1
ATOM 2090 N N . GLY A 1 267 ? -4.170 -9.494 -15.913 1.00 60.31 267 GLY A N 1
ATOM 2091 C CA . GLY A 1 267 ? -4.942 -10.438 -15.097 1.00 60.31 267 GLY A CA 1
ATOM 2092 C C . GLY A 1 267 ? -4.083 -11.320 -14.174 1.00 60.31 267 GLY A C 1
ATOM 2093 O O . GLY A 1 267 ? -3.328 -10.813 -13.349 1.00 60.31 267 GLY A O 1
ATOM 2094 N N . GLN A 1 268 ? -4.228 -12.650 -14.273 1.00 54.38 268 GLN A N 1
ATOM 2095 C CA . GLN A 1 268 ? -3.562 -13.622 -13.382 1.00 54.38 268 GLN A CA 1
ATOM 2096 C C . GLN A 1 268 ? -2.141 -14.016 -13.815 1.00 54.38 268 GLN A C 1
ATOM 2098 O O . GLN A 1 268 ? -1.422 -14.654 -13.047 1.00 54.38 268 GLN A O 1
ATOM 2103 N N . SER A 1 269 ? -1.723 -13.674 -15.037 1.00 65.56 269 SER A N 1
ATOM 2104 C CA . SER A 1 269 ? -0.369 -13.969 -15.510 1.00 65.56 269 SER A CA 1
ATOM 2105 C C . SER A 1 269 ? 0.542 -12.782 -15.255 1.00 65.56 269 SER A C 1
ATOM 2107 O O . SER A 1 269 ? 0.310 -11.707 -15.802 1.00 65.56 269 SER A O 1
ATOM 2109 N N . VAL A 1 270 ? 1.590 -12.994 -14.463 1.00 73.12 270 VAL A N 1
ATOM 2110 C CA . VAL A 1 270 ? 2.586 -11.983 -14.114 1.00 73.12 270 VAL A CA 1
ATOM 2111 C C . VAL A 1 270 ? 3.932 -12.382 -14.716 1.00 73.12 270 VAL A C 1
ATOM 2113 O O . VAL A 1 270 ? 4.368 -13.525 -14.590 1.00 73.12 270 VAL A O 1
ATOM 2116 N N . SER A 1 271 ? 4.594 -11.445 -15.389 1.00 73.50 271 SER A N 1
ATOM 2117 C CA . SER A 1 271 ? 5.865 -11.674 -16.080 1.00 73.50 271 SER A CA 1
ATOM 2118 C C . SER A 1 271 ? 6.838 -10.521 -15.850 1.00 73.50 271 SER A C 1
ATOM 2120 O O . SER A 1 271 ? 6.435 -9.394 -15.571 1.00 73.50 271 SER A O 1
ATOM 2122 N N . ARG A 1 272 ? 8.139 -10.794 -15.946 1.00 78.06 272 ARG A N 1
ATOM 2123 C CA . ARG A 1 272 ? 9.159 -9.740 -15.885 1.00 78.06 272 ARG A CA 1
ATOM 2124 C C . ARG A 1 272 ? 9.128 -8.932 -17.179 1.00 78.06 272 ARG A C 1
ATOM 2126 O O . ARG A 1 272 ? 8.990 -9.502 -18.258 1.00 78.06 272 ARG A O 1
ATOM 2133 N N . ILE A 1 273 ? 9.283 -7.615 -17.069 1.00 75.31 273 ILE A N 1
ATOM 2134 C CA . ILE A 1 273 ? 9.221 -6.719 -18.234 1.00 75.31 273 ILE A CA 1
ATOM 2135 C C . ILE A 1 273 ? 10.537 -6.637 -19.006 1.00 75.31 273 ILE A C 1
ATOM 2137 O O . ILE A 1 273 ? 10.507 -6.459 -20.226 1.00 75.31 273 ILE A O 1
ATOM 2141 N N . TRP A 1 274 ? 11.673 -6.682 -18.308 1.00 75.06 274 TRP A N 1
ATOM 2142 C CA . TRP A 1 274 ? 12.975 -6.358 -18.886 1.00 75.06 274 TRP A CA 1
ATOM 2143 C C . TRP A 1 274 ? 13.878 -7.582 -19.006 1.00 75.06 274 TRP A C 1
ATOM 2145 O O . TRP A 1 274 ? 13.956 -8.392 -18.085 1.00 75.06 274 TRP A O 1
ATOM 2155 N N . GLY A 1 275 ? 14.618 -7.619 -20.116 1.00 63.28 275 GLY A N 1
ATOM 2156 C CA . GLY A 1 275 ? 15.717 -8.551 -20.354 1.00 63.28 275 GLY A CA 1
ATOM 2157 C C . GLY A 1 275 ? 15.296 -9.948 -20.806 1.00 63.28 275 GLY A C 1
ATOM 2158 O O . GLY A 1 275 ? 14.120 -10.313 -20.808 1.00 63.28 275 GLY A O 1
ATOM 2159 N N . GLU A 1 276 ? 16.302 -10.733 -21.187 1.00 64.38 276 GLU A N 1
ATOM 2160 C CA . GLU A 1 276 ? 16.202 -12.192 -21.174 1.00 64.38 276 GLU A CA 1
ATOM 2161 C C . GLU A 1 276 ? 16.011 -12.655 -19.722 1.00 64.38 276 GLU A C 1
ATOM 2163 O O . GLU A 1 276 ? 16.247 -11.888 -18.792 1.00 64.38 276 GLU A O 1
ATOM 2168 N N . HIS A 1 277 ? 15.525 -13.873 -19.494 1.00 65.88 277 HIS A N 1
ATOM 2169 C CA . HIS A 1 277 ? 15.367 -14.407 -18.141 1.00 65.88 277 HIS A CA 1
ATOM 2170 C C . HIS A 1 277 ? 16.624 -15.205 -17.766 1.00 65.88 277 HIS A C 1
ATOM 2172 O O . HIS A 1 277 ? 16.635 -16.415 -18.009 1.00 65.88 277 HIS A O 1
ATOM 2178 N N . PRO A 1 278 ? 17.678 -14.568 -17.205 1.00 66.19 278 PRO A N 1
ATOM 2179 C CA . PRO A 1 278 ? 18.852 -15.289 -16.744 1.00 66.19 278 PRO A CA 1
ATOM 2180 C C . PRO A 1 278 ? 18.462 -16.291 -15.659 1.00 66.19 278 PRO A C 1
ATOM 2182 O O . PRO A 1 278 ? 17.360 -16.247 -15.087 1.00 66.19 278 PRO A O 1
ATOM 2185 N N . SER A 1 279 ? 19.373 -17.222 -15.396 1.00 74.38 279 SER A N 1
ATOM 2186 C CA . SER A 1 279 ? 19.146 -18.284 -14.420 1.00 74.38 279 SER A CA 1
ATOM 2187 C C . SER A 1 279 ? 18.801 -17.712 -13.036 1.00 74.38 279 SER A C 1
ATOM 2189 O O . SER A 1 279 ? 19.128 -16.570 -12.701 1.00 74.38 279 SER A O 1
ATOM 2191 N N . VAL A 1 280 ? 18.102 -18.499 -12.208 1.00 72.12 280 VAL A N 1
ATOM 2192 C CA . VAL A 1 280 ? 17.717 -18.080 -10.845 1.00 72.12 280 VAL A CA 1
ATOM 2193 C C . VAL A 1 280 ? 18.939 -17.604 -10.051 1.00 72.12 280 VAL A C 1
ATOM 2195 O O . VAL A 1 280 ? 18.851 -16.582 -9.372 1.00 72.12 280 VAL A O 1
ATOM 2198 N N . ASP A 1 281 ? 20.069 -18.293 -10.201 1.00 72.69 281 ASP A N 1
ATOM 2199 C CA . ASP A 1 281 ? 21.303 -18.016 -9.469 1.00 72.69 281 ASP A CA 1
ATOM 2200 C C . ASP A 1 281 ? 21.951 -16.691 -9.891 1.00 72.69 281 ASP A C 1
ATOM 2202 O O . ASP A 1 281 ? 22.339 -15.896 -9.034 1.00 72.69 281 ASP A O 1
ATOM 2206 N N . GLU A 1 282 ? 22.005 -16.400 -11.194 1.00 73.06 282 GLU A N 1
ATOM 2207 C CA . GLU A 1 282 ? 22.527 -15.127 -11.714 1.00 73.06 282 GLU A CA 1
ATOM 2208 C C . GLU A 1 282 ? 21.683 -13.938 -11.245 1.00 73.06 282 GLU A C 1
ATOM 2210 O O . GLU A 1 282 ? 22.228 -12.898 -10.872 1.00 73.06 282 GLU A O 1
ATOM 2215 N N . ARG A 1 283 ? 20.355 -14.100 -11.193 1.00 71.50 283 ARG A N 1
ATOM 2216 C CA . ARG A 1 283 ? 19.443 -13.055 -10.702 1.00 71.50 283 ARG A CA 1
ATOM 2217 C C . ARG A 1 283 ? 19.599 -12.804 -9.216 1.00 71.50 283 ARG A C 1
ATOM 2219 O O . ARG A 1 283 ? 19.705 -11.653 -8.801 1.00 71.50 283 ARG A O 1
ATOM 2226 N N . LEU A 1 284 ? 19.647 -13.871 -8.417 1.00 73.00 284 LEU A N 1
ATOM 2227 C CA . LEU A 1 284 ? 19.851 -13.750 -6.978 1.00 73.00 284 LEU A CA 1
ATOM 2228 C C . LEU A 1 284 ? 21.202 -13.091 -6.686 1.00 73.00 284 LEU A C 1
ATOM 2230 O O . LEU A 1 284 ? 21.286 -12.217 -5.826 1.00 73.00 284 LEU A O 1
ATOM 2234 N N . TYR A 1 285 ? 22.243 -13.461 -7.434 1.00 76.25 285 TYR A N 1
ATOM 2235 C CA . TYR A 1 285 ? 23.558 -12.843 -7.325 1.00 76.25 285 TYR A CA 1
ATOM 2236 C C . TYR A 1 285 ? 23.531 -11.354 -7.688 1.00 76.25 285 TYR A C 1
ATOM 2238 O O . TYR A 1 285 ? 24.052 -10.538 -6.927 1.00 76.25 285 TYR A O 1
ATOM 2246 N N . ALA A 1 286 ? 22.890 -10.977 -8.799 1.00 69.44 286 ALA A N 1
ATOM 2247 C CA . ALA A 1 286 ? 22.737 -9.580 -9.202 1.00 69.44 286 ALA A CA 1
ATOM 2248 C C . ALA A 1 286 ? 21.969 -8.765 -8.149 1.00 69.44 286 ALA A C 1
ATOM 2250 O O . ALA A 1 286 ? 22.401 -7.673 -7.772 1.00 69.44 286 ALA A O 1
ATOM 2251 N N . ARG A 1 287 ? 20.889 -9.330 -7.591 1.00 72.75 287 ARG A N 1
ATOM 2252 C CA . ARG A 1 287 ? 20.117 -8.708 -6.509 1.00 72.75 287 ARG A CA 1
ATOM 2253 C C . ARG A 1 287 ? 20.957 -8.518 -5.250 1.00 72.75 287 ARG A C 1
ATOM 2255 O O . ARG A 1 287 ? 21.024 -7.411 -4.726 1.00 72.75 287 ARG A O 1
ATOM 2262 N N . LEU A 1 288 ? 21.641 -9.564 -4.789 1.00 74.75 288 LEU A N 1
ATOM 2263 C CA . LEU A 1 288 ? 22.508 -9.494 -3.611 1.00 74.75 288 LEU A CA 1
ATOM 2264 C C . LEU A 1 288 ? 23.656 -8.504 -3.820 1.00 74.75 288 LEU A C 1
ATOM 2266 O O . LEU A 1 288 ? 23.984 -7.745 -2.914 1.00 74.75 288 LEU A O 1
ATOM 2270 N N . ARG A 1 289 ? 24.248 -8.459 -5.016 1.00 74.75 289 ARG A N 1
ATOM 2271 C CA . ARG A 1 289 ? 25.283 -7.484 -5.374 1.00 74.75 289 ARG A CA 1
ATOM 2272 C C . ARG A 1 289 ? 24.743 -6.056 -5.311 1.00 74.75 289 ARG A C 1
ATOM 2274 O O . ARG A 1 289 ? 25.396 -5.196 -4.724 1.00 74.75 289 ARG A O 1
ATOM 2281 N N . ALA A 1 290 ? 23.565 -5.807 -5.876 1.00 67.69 290 ALA A N 1
ATOM 2282 C CA . ALA A 1 290 ? 22.873 -4.524 -5.805 1.00 67.69 290 ALA A CA 1
ATOM 2283 C C . ALA A 1 290 ? 22.593 -4.100 -4.352 1.00 67.69 290 ALA A C 1
ATOM 2285 O O . ALA A 1 290 ? 22.958 -2.995 -3.950 1.00 67.69 290 ALA A O 1
ATOM 2286 N N . GLU A 1 291 ? 22.023 -4.998 -3.545 1.00 71.06 291 GLU A N 1
ATOM 2287 C CA . GLU A 1 291 ? 21.760 -4.776 -2.119 1.00 71.06 291 GLU A CA 1
ATOM 2288 C C . GLU A 1 291 ? 23.058 -4.469 -1.350 1.00 71.06 291 GLU A C 1
ATOM 2290 O O . GLU A 1 291 ? 23.125 -3.498 -0.594 1.00 71.06 291 GLU A O 1
ATOM 2295 N N . LEU A 1 292 ? 24.127 -5.235 -1.593 1.00 71.25 292 LEU A N 1
ATOM 2296 C CA . LEU A 1 292 ? 25.436 -5.015 -0.978 1.00 71.25 292 LEU A CA 1
ATOM 2297 C C . LEU A 1 292 ? 26.057 -3.677 -1.384 1.00 71.25 292 LEU A C 1
ATOM 2299 O O . LEU A 1 292 ? 26.651 -3.023 -0.535 1.00 71.25 292 LEU A O 1
ATOM 2303 N N . LEU A 1 293 ? 25.913 -3.233 -2.634 1.00 69.31 293 LEU A N 1
ATOM 2304 C CA . LEU A 1 293 ? 26.414 -1.926 -3.077 1.00 69.31 293 LEU A CA 1
ATOM 2305 C C . LEU A 1 293 ? 25.697 -0.770 -2.367 1.00 69.31 293 LEU A C 1
ATOM 2307 O O . LEU A 1 293 ? 26.340 0.210 -1.979 1.00 69.31 293 LEU A O 1
ATOM 2311 N N . VAL A 1 294 ? 24.385 -0.894 -2.150 1.00 64.81 294 VAL A N 1
ATOM 2312 C CA . VAL A 1 294 ? 23.600 0.077 -1.371 1.00 64.81 294 VAL A CA 1
ATOM 2313 C C . VAL A 1 294 ? 24.068 0.102 0.091 1.00 64.81 294 VAL A C 1
ATOM 2315 O O . VAL A 1 294 ? 24.247 1.181 0.663 1.00 64.81 294 VAL A O 1
ATOM 2318 N N . LEU A 1 295 ? 24.338 -1.071 0.676 1.00 65.56 295 LEU A N 1
ATOM 2319 C CA . LEU A 1 295 ? 24.817 -1.222 2.057 1.00 65.56 295 LEU A CA 1
ATOM 2320 C C . LEU A 1 295 ? 26.294 -0.832 2.254 1.00 65.56 295 LEU A C 1
ATOM 2322 O O . LEU A 1 295 ? 26.666 -0.372 3.327 1.00 65.56 295 LEU A O 1
ATOM 2326 N N . GLN A 1 296 ? 27.161 -0.997 1.255 1.00 63.75 296 GLN A N 1
ATOM 2327 C CA . GLN A 1 296 ? 28.586 -0.649 1.346 1.00 63.75 296 GLN A CA 1
ATOM 2328 C C . GLN A 1 296 ? 28.825 0.852 1.180 1.00 63.75 296 GLN A C 1
ATOM 2330 O O . GLN A 1 296 ? 29.636 1.431 1.904 1.00 63.75 296 GLN A O 1
ATOM 2335 N N . ASN A 1 297 ? 28.087 1.505 0.275 1.00 55.88 297 ASN A N 1
ATOM 2336 C CA . ASN A 1 297 ? 28.192 2.951 0.053 1.00 55.88 297 ASN A CA 1
ATOM 2337 C C . ASN A 1 297 ? 27.720 3.786 1.253 1.00 55.88 297 ASN A C 1
ATOM 2339 O O . ASN A 1 297 ? 27.917 5.001 1.298 1.00 55.88 297 ASN A O 1
ATOM 2343 N N . ARG A 1 298 ? 27.095 3.153 2.247 1.00 53.88 298 ARG A N 1
ATOM 2344 C CA . ARG A 1 298 ? 26.574 3.795 3.449 1.00 53.88 298 ARG A CA 1
ATOM 2345 C C . ARG A 1 298 ? 26.839 2.846 4.594 1.00 53.88 298 ARG A C 1
ATOM 2347 O O . ARG A 1 298 ? 26.084 1.904 4.688 1.00 53.88 298 ARG A O 1
ATOM 2354 N N . ARG A 1 299 ? 27.857 3.078 5.437 1.00 43.34 299 ARG A N 1
ATOM 2355 C CA . ARG A 1 299 ? 28.166 2.312 6.673 1.00 43.34 299 ARG A CA 1
ATOM 2356 C C . ARG A 1 299 ? 26.906 2.018 7.521 1.00 43.34 299 ARG A C 1
ATOM 2358 O O . ARG A 1 299 ? 26.668 2.661 8.539 1.00 43.34 299 ARG A O 1
ATOM 2365 N N . ILE A 1 300 ? 26.091 1.070 7.093 1.00 45.47 300 ILE A N 1
ATOM 2366 C CA . ILE A 1 300 ? 24.904 0.554 7.746 1.00 45.47 300 ILE A CA 1
ATOM 2367 C C . ILE A 1 300 ? 25.407 -0.774 8.268 1.00 45.47 300 ILE A C 1
ATOM 2369 O O . ILE A 1 300 ? 25.769 -1.659 7.491 1.00 45.47 300 ILE A O 1
ATOM 2373 N N . MET A 1 301 ? 25.554 -0.868 9.590 1.00 34.03 301 MET A N 1
ATOM 2374 C CA . MET A 1 301 ? 25.861 -2.155 10.190 1.00 34.03 301 MET A CA 1
ATOM 2375 C C . MET A 1 301 ? 24.797 -3.154 9.733 1.00 34.03 301 MET A C 1
ATOM 2377 O O . MET A 1 301 ? 23.615 -2.797 9.727 1.00 34.03 301 MET A O 1
ATOM 2381 N N . PRO A 1 302 ? 25.199 -4.368 9.325 1.00 37.16 302 PRO A N 1
ATOM 2382 C CA . PRO A 1 302 ? 24.242 -5.395 8.965 1.00 37.16 302 PRO A CA 1
ATOM 2383 C C . PRO A 1 302 ? 23.277 -5.563 10.137 1.00 37.16 302 PRO A C 1
ATOM 2385 O O . PRO A 1 302 ? 23.713 -5.742 11.278 1.00 37.16 302 PRO A O 1
ATOM 2388 N N . MET A 1 303 ? 21.971 -5.469 9.857 1.00 33.91 303 MET A N 1
ATOM 2389 C CA . MET A 1 303 ? 20.971 -6.024 10.762 1.00 33.91 303 MET A CA 1
ATOM 2390 C C . MET A 1 303 ? 21.443 -7.431 11.085 1.00 33.91 303 MET A C 1
ATOM 2392 O O . MET A 1 303 ? 21.760 -8.199 10.173 1.00 33.91 303 MET A O 1
ATOM 2396 N N . ALA A 1 304 ? 21.584 -7.696 12.381 1.00 36.31 304 ALA A N 1
ATOM 2397 C CA . ALA A 1 304 ? 21.976 -8.985 12.895 1.00 36.31 304 ALA A CA 1
ATOM 2398 C C . ALA A 1 304 ? 21.295 -10.083 12.078 1.00 36.31 304 ALA A C 1
ATOM 2400 O O . ALA A 1 304 ? 20.092 -10.023 11.817 1.00 36.31 304 ALA A O 1
ATOM 2401 N N . MET A 1 305 ? 22.094 -11.070 11.681 1.00 37.00 305 MET A N 1
ATOM 2402 C CA . MET A 1 305 ? 21.603 -12.403 11.392 1.00 37.00 305 MET A CA 1
ATOM 2403 C C . MET A 1 305 ? 20.694 -12.820 12.557 1.00 37.00 305 MET A C 1
ATOM 2405 O O . MET A 1 305 ? 21.168 -13.326 13.568 1.00 37.00 305 MET A O 1
ATOM 2409 N N . LEU A 1 306 ? 19.390 -12.577 12.437 1.00 34.78 306 LEU A N 1
ATOM 2410 C CA . LEU A 1 306 ? 18.365 -13.224 13.244 1.00 34.78 306 LEU A CA 1
ATOM 2411 C C . LEU A 1 306 ? 18.122 -14.594 12.613 1.00 34.78 306 LEU A C 1
ATOM 2413 O O . LEU A 1 306 ? 17.118 -14.848 11.960 1.00 34.78 306 LEU A O 1
ATOM 2417 N N . TRP A 1 307 ? 19.138 -15.438 12.760 1.00 37.41 307 TRP A N 1
ATOM 2418 C CA . TRP A 1 307 ? 19.023 -16.886 12.780 1.00 37.41 307 TRP A CA 1
ATOM 2419 C C . TRP A 1 307 ? 19.588 -17.327 14.129 1.00 37.41 307 TRP A C 1
ATOM 2421 O O . TRP A 1 307 ? 20.793 -17.536 14.263 1.00 37.41 307 TRP A O 1
ATOM 2431 N N . ALA A 1 308 ? 18.705 -17.378 15.125 1.00 32.06 308 ALA A N 1
ATOM 2432 C CA . ALA A 1 308 ? 18.767 -18.206 16.328 1.00 32.06 308 ALA A CA 1
ATOM 2433 C C . ALA A 1 308 ? 17.376 -18.203 16.972 1.00 32.06 308 ALA A C 1
ATOM 2435 O O . ALA A 1 308 ? 16.848 -17.089 17.192 1.00 32.06 308 ALA A O 1
#

Foldseek 3Di:
DDDDDDDDDPPPPDDPCDPPQDDLADADPALVSLCCQQPQPHHCQFPVNLSLQSRQAYAYELVNQDAYDPPRDRGAGRNERHAEYHYEDADDPDPPVRSLVSVLRVLVNDQYQEYEYEYDPPPPQFGQGQQPDDVSVLVSQLVNQVVVRHAEYEYYHHHGDPPPPPCVQLDLPDLRPRSCLQHQYQEYEYECPPPDLVRVLSRLLSVLLSCQCPQVVHVHPHFDHQAYEYEQHDPSNLVVNQCSCVVSVRDPLSLLLLQRHYWYYYPPDIDRSYDDDDDPVVSVVSNVVSRVVSCVVDVDPPDDPPPD

pLDDT: mean 70.9, std 17.68, range [32.06, 95.38]

Secondary structure (DSSP, 8-state):
-----PPP---------PPPPPPSEEEE-SHHHHHHHH-TTT-TTBTT-GGGGG--EEEEEGGG--PPPTT---PPB--TT--EEEEEE-S-----HHHHHHHHHHHHH---SEEEEEE-STTSS---TTT---HHHHHHHHHHHHTT---EEEEE--SPPTTSS-GGGG-TTS----TTTT---SEEEEE-TT--HHHHHHHHHHHHHHHIIIIITT---SPPPSEEEEES--HHHHHHHHTHHHHHT--HHHHHHHHHHEEEEETTEEEE-SS----HHHHHHHHHHHHHHHHHTTT-PPP-----

Organism: NCBI:txid1672016

Radius of gyration: 24.94 Å; chains: 1; bounding box: 85×51×82 Å

Sequence (308 aa):
MFIPLAAPLMLTAAPSSGPPPLPKNIKIKTISQWQYYFNYNYGVFRAPANQGAEVEQLDIDIAYIEPQAPGAAKEPLFLPKVTVLKIRGGDMIDDDDERMDYLAEVLAAVKPSEFHWLSDEAGGGYSPTAHLVHPTVIEAGERWSEKGMLGQLVLRGGFPSSTCPDTTLMNPNKPLEFAFRKWSIEEICWDLDNFTPTAAVTIVQHYLQAVNTEYWKGACKRVPTRALIFSSMPKEALERIRNLPTKIGLAEPAVEWLQDVLFVGDGQSVSRIWGEHPSVDERLYARLRAELLVLQNRRIMPMAMLWA